Protein AF-A0A7S2IW77-F1 (afdb_monomer_lite)

Secondary structure (DSSP, 8-state):
-TTTTTTS------BTT-SSHHHHHHHSPSS--S-EEEEEE-TTS-EEEEEE--HHHHHHHHHHS-TTT--PPPGGGSPPTTS--PPPHHHHHHTSTTS--TTPPEEEEEEESHHHHHTHHHHHHHHHHHTT--EEEEE---TT-BSSSSSSSBGGG-HHHHHHHHT--SEEEEE--TTTTBTTT---HHHHHHHHHHHHHHHHHT-SSPPEEEE-PPPPP-STTGGGB-HHHIIIIIHHHHHHHHHHH-

Organism: NCBI:txid1333877

Radius of gyration: 23.28 Å; chains: 1; bounding box: 57×43×63 Å

Foldseek 3Di:
DLVVCLLPLDPDFDFDPDLFSVSSVVQVDPPNPDKTWGWDQDPVRDIDIDIDHDPVVVVVVVVVDDVVRDPDDDPVVDDDPPDDDDDDVVVVVVSPPPPPCPPDQAEEEEEEAPVQVPDDQVVVVVVCVVVVHRYDYDGLYYHLEALAPPAPHHSVPPVSLVVSLRVQGQEYEYEHDQNCQAPRNPDDLVRSLVSNLVSQLVSQVSDPPGHHYHYDQDDADPDDCVVNGHRCCSPPRRVVSSVSSVVSND

Sequence (250 aa):
WGRALADLDFVETYAIGMRSVDERAADMAFPLDTAYVQVFPLPSGAHRVMLTMPITDITALLRDLPPDHFELPHVSEMRTHAFRVPMPPAVVDRLSPAVETHHLVVRVACIGDSLTACGYPKQLQALFDRAELRVVVRNFGVGGCTAQKFSDQPYWDEPKLEEARNWRPHFVVSTLGSNDAKQQNWDKAEAFVEDYAALCVEFLERMAPRPVIFLVAPPPVYVDGAFDIQQGVVRDEVQGAVARTAERAA

pLDDT: mean 75.72, std 21.17, range [30.88, 98.0]

InterPro domains:
  IPR013830 SGNH hydrolase-type esterase domain [PF13472] (110-248)
  IPR036514 SGNH hydrolase superfamily [G3DSA:3.40.50.1110] (106-250)

Structure (mmCIF, N/CA/C/O backbone):
data_AF-A0A7S2IW77-F1
#
_entry.id   AF-A0A7S2IW77-F1
#
loop_
_atom_site.group_PDB
_atom_site.id
_atom_site.type_symbol
_atom_site.label_atom_id
_atom_site.label_alt_id
_atom_site.label_comp_id
_atom_site.label_asym_id
_atom_site.label_entity_id
_atom_site.label_seq_id
_atom_site.pdbx_PDB_ins_code
_atom_site.Cartn_x
_atom_site.Cartn_y
_atom_site.Cartn_z
_atom_site.occupancy
_atom_site.B_iso_or_equiv
_atom_site.auth_seq_id
_atom_site.auth_comp_id
_atom_site.auth_asym_id
_atom_site.auth_atom_id
_atom_site.pdbx_PDB_model_num
ATOM 1 N N . TRP A 1 1 ? 14.421 16.299 -17.375 1.00 41.03 1 TRP A N 1
ATOM 2 C CA . TRP A 1 1 ? 14.032 15.172 -18.250 1.00 41.03 1 TRP A CA 1
ATOM 3 C C . TRP A 1 1 ? 13.546 13.982 -17.437 1.00 41.03 1 TRP A C 1
ATOM 5 O O . TRP A 1 1 ? 12.531 13.413 -17.805 1.00 41.03 1 TRP A O 1
ATOM 15 N N . GLY A 1 2 ? 14.170 13.641 -16.302 1.00 41.28 2 GLY A N 1
ATOM 16 C CA . GLY A 1 2 ? 13.744 12.459 -15.557 1.00 41.28 2 GLY A CA 1
ATOM 17 C C . GLY A 1 2 ? 12.312 12.506 -14.977 1.00 41.28 2 GLY A C 1
ATOM 18 O O . GLY A 1 2 ? 11.700 11.452 -14.939 1.00 41.28 2 GLY A O 1
ATOM 19 N N . ARG A 1 3 ? 11.704 13.684 -14.711 1.00 39.84 3 ARG A N 1
ATOM 20 C CA . ARG A 1 3 ? 10.232 13.797 -14.508 1.00 39.84 3 ARG A CA 1
ATOM 21 C C . ARG A 1 3 ? 9.422 13.481 -15.776 1.00 39.84 3 ARG A C 1
ATOM 23 O O . ARG A 1 3 ? 8.489 12.706 -15.728 1.00 39.84 3 ARG A O 1
ATOM 30 N N . ALA A 1 4 ? 9.819 14.010 -16.935 1.00 41.22 4 ALA A N 1
ATOM 31 C CA . ALA A 1 4 ? 9.142 13.72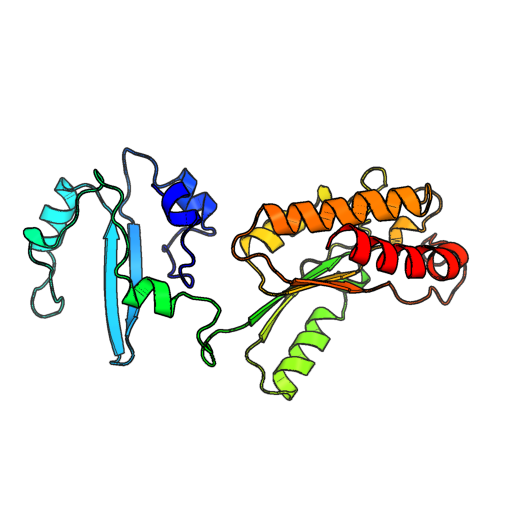8 -18.211 1.00 41.22 4 ALA A CA 1
ATOM 32 C C . ALA A 1 4 ? 9.314 12.270 -18.686 1.00 41.22 4 ALA A C 1
ATOM 34 O O . ALA A 1 4 ? 8.528 11.794 -19.497 1.00 41.22 4 ALA A O 1
ATOM 35 N N . LEU A 1 5 ? 10.353 11.579 -18.206 1.00 44.09 5 LEU A N 1
ATOM 36 C CA . LEU A 1 5 ? 10.533 10.139 -18.368 1.00 44.09 5 LEU A CA 1
ATOM 37 C C . LEU A 1 5 ? 9.886 9.316 -17.247 1.00 44.09 5 LEU A C 1
ATOM 39 O O . LEU A 1 5 ? 9.840 8.093 -17.377 1.00 44.09 5 LEU A O 1
ATOM 43 N N . ALA A 1 6 ? 9.507 9.936 -16.126 1.00 43.44 6 ALA A N 1
ATOM 44 C CA . ALA A 1 6 ? 8.840 9.259 -15.016 1.00 43.44 6 ALA A CA 1
ATOM 45 C C . ALA A 1 6 ? 7.409 8.875 -15.389 1.00 43.44 6 ALA A C 1
ATOM 47 O O . ALA A 1 6 ? 6.955 7.796 -15.030 1.00 43.44 6 ALA A O 1
ATOM 48 N N . ASP A 1 7 ? 6.779 9.712 -16.212 1.00 41.16 7 ASP A N 1
ATOM 49 C CA . ASP A 1 7 ? 5.442 9.504 -16.770 1.00 41.16 7 ASP A CA 1
ATOM 50 C C . ASP A 1 7 ? 5.407 8.472 -17.917 1.00 41.16 7 ASP A C 1
ATOM 52 O O . ASP A 1 7 ? 4.362 8.255 -18.526 1.00 41.16 7 ASP A O 1
ATOM 56 N N . LEU A 1 8 ? 6.549 7.873 -18.276 1.00 41.09 8 LEU A N 1
ATOM 57 C CA . LEU A 1 8 ? 6.626 6.836 -19.303 1.00 41.09 8 LEU A CA 1
ATOM 58 C C . LEU A 1 8 ? 6.617 5.456 -18.633 1.00 41.09 8 LEU A C 1
ATOM 60 O O . LEU A 1 8 ? 7.493 5.158 -17.818 1.00 41.09 8 LEU A O 1
ATOM 64 N N . ASP A 1 9 ? 5.663 4.606 -19.026 1.00 40.56 9 ASP A N 1
ATOM 65 C CA . ASP A 1 9 ? 5.470 3.222 -18.558 1.00 40.56 9 ASP A CA 1
ATOM 66 C C . ASP A 1 9 ? 6.573 2.271 -19.059 1.00 40.56 9 ASP A C 1
ATOM 68 O O . ASP A 1 9 ? 6.326 1.242 -19.687 1.00 40.56 9 ASP A O 1
ATOM 72 N N . PHE A 1 10 ? 7.838 2.608 -18.817 1.00 41.12 10 PHE A N 1
ATOM 73 C CA . PHE A 1 10 ? 8.926 1.672 -19.049 1.00 41.12 10 PHE A CA 1
ATOM 74 C C . PHE A 1 10 ? 8.827 0.530 -18.035 1.00 41.12 10 PHE A C 1
ATOM 76 O O . PHE A 1 10 ? 8.882 0.745 -16.822 1.00 41.12 10 PHE A O 1
ATOM 83 N N . VAL A 1 11 ? 8.749 -0.698 -18.551 1.00 39.00 11 VAL A N 1
ATOM 84 C CA . VAL A 1 11 ? 9.174 -1.902 -17.831 1.00 39.00 11 VAL A CA 1
ATOM 85 C C . VAL A 1 11 ? 10.599 -1.633 -17.344 1.00 39.00 11 VAL A C 1
ATOM 87 O O . VAL A 1 11 ? 11.478 -1.382 -18.165 1.00 39.00 11 VAL A O 1
ATOM 90 N N . GLU A 1 12 ? 10.785 -1.590 -16.022 1.00 39.84 12 GLU A N 1
ATOM 91 C CA . GLU A 1 12 ? 12.030 -1.237 -15.328 1.00 39.84 12 GLU A CA 1
ATOM 92 C C . GLU A 1 12 ? 13.273 -1.797 -16.027 1.00 39.84 12 GLU A C 1
ATOM 94 O O . GLU A 1 12 ? 13.638 -2.961 -15.871 1.00 39.84 12 GLU A O 1
ATOM 99 N N . THR A 1 13 ? 13.972 -0.945 -16.767 1.00 37.00 13 THR A N 1
ATOM 100 C CA . THR A 1 13 ? 15.354 -1.207 -17.148 1.00 37.00 13 THR A CA 1
ATOM 101 C C . THR A 1 13 ? 16.249 -0.431 -16.214 1.00 37.00 13 THR A C 1
ATOM 103 O O . THR A 1 13 ? 16.380 0.791 -16.327 1.00 37.00 13 THR A O 1
ATOM 106 N N . TYR A 1 14 ? 16.796 -1.191 -15.264 1.00 37.72 14 TYR A N 1
ATOM 107 C CA . TYR A 1 14 ? 17.823 -0.839 -14.295 1.00 37.72 14 TYR A CA 1
ATOM 108 C C . TYR A 1 14 ? 18.711 0.304 -14.800 1.00 37.72 14 TYR A C 1
ATOM 110 O O . TYR A 1 14 ? 19.587 0.102 -15.640 1.00 37.72 14 TYR A O 1
ATOM 118 N N . ALA A 1 15 ? 18.482 1.508 -14.278 1.00 41.12 15 ALA A N 1
ATOM 119 C CA . ALA A 1 15 ? 19.558 2.478 -14.178 1.00 41.12 15 ALA A CA 1
ATOM 120 C C . ALA A 1 15 ? 20.448 1.964 -13.043 1.00 41.12 15 ALA A C 1
ATOM 122 O O . ALA A 1 15 ? 20.031 1.932 -11.884 1.00 41.12 15 ALA A O 1
ATOM 123 N N . ILE A 1 16 ? 21.627 1.448 -13.384 1.00 39.47 16 ILE A N 1
ATOM 124 C CA . ILE A 1 16 ? 22.568 0.933 -12.387 1.00 39.47 16 ILE A CA 1
ATOM 125 C C . ILE A 1 16 ? 22.912 2.089 -11.437 1.00 39.47 16 ILE A C 1
ATOM 127 O O . ILE A 1 16 ? 23.417 3.115 -11.881 1.00 39.47 16 ILE A O 1
ATOM 131 N N . GLY A 1 17 ? 22.601 1.927 -10.146 1.00 41.09 17 GLY A N 1
ATOM 132 C CA . GLY A 1 17 ? 22.828 2.943 -9.112 1.00 41.09 17 GLY A CA 1
ATOM 133 C C . GLY A 1 17 ? 21.595 3.742 -8.676 1.00 41.09 17 GLY A C 1
ATOM 134 O O . GLY A 1 17 ? 21.723 4.540 -7.756 1.00 41.09 17 GLY A O 1
ATOM 135 N N . MET A 1 18 ? 20.413 3.517 -9.265 1.00 48.97 18 MET A N 1
ATOM 136 C CA . MET A 1 18 ? 19.177 4.214 -8.878 1.00 48.97 18 MET A CA 1
ATOM 137 C C . MET A 1 18 ? 18.096 3.245 -8.415 1.00 48.97 18 MET A C 1
ATOM 139 O O . MET A 1 18 ? 17.866 2.198 -9.021 1.00 48.97 18 MET A O 1
ATOM 143 N N . ARG A 1 19 ? 17.438 3.604 -7.316 1.00 47.19 19 ARG A N 1
ATOM 144 C CA . ARG A 1 19 ? 16.450 2.804 -6.586 1.00 47.19 19 ARG A CA 1
ATOM 145 C C . AR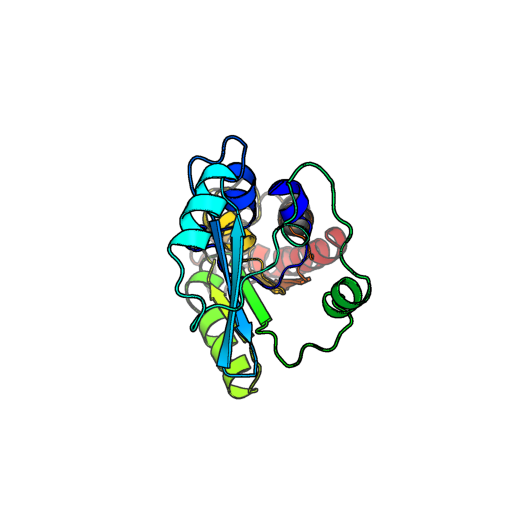G A 1 19 ? 15.021 3.117 -7.010 1.00 47.19 19 ARG A C 1
ATOM 147 O O . ARG A 1 19 ? 14.146 2.293 -6.764 1.00 47.19 19 ARG A O 1
ATOM 154 N N . SER A 1 20 ? 14.771 4.274 -7.631 1.00 49.06 20 SER A N 1
ATOM 155 C CA . SER A 1 20 ? 13.439 4.642 -8.116 1.00 49.06 20 SER A CA 1
ATOM 156 C C . SER A 1 20 ? 13.456 5.551 -9.348 1.00 49.06 20 SER A C 1
ATOM 158 O O . SER A 1 20 ? 14.467 6.141 -9.741 1.00 49.06 20 SER A O 1
ATOM 160 N N . VAL A 1 21 ? 12.281 5.662 -9.968 1.00 49.00 21 VAL A N 1
ATOM 161 C CA . VAL A 1 21 ? 12.014 6.571 -11.086 1.00 49.00 21 VAL A CA 1
ATOM 162 C C . VAL A 1 21 ? 12.147 8.040 -10.662 1.00 49.00 21 VAL A C 1
ATOM 164 O O . VAL A 1 21 ? 12.616 8.848 -11.466 1.00 49.00 21 VAL A O 1
ATOM 167 N N . ASP A 1 22 ? 11.795 8.364 -9.416 1.00 50.47 22 ASP A N 1
ATOM 168 C CA . ASP A 1 22 ? 11.893 9.711 -8.846 1.00 50.47 22 ASP A CA 1
ATOM 169 C C . ASP A 1 22 ? 13.328 10.094 -8.475 1.00 50.47 22 ASP A C 1
ATOM 171 O O . ASP A 1 22 ? 13.733 11.228 -8.722 1.00 50.47 22 ASP A O 1
ATOM 175 N N . GLU A 1 23 ? 14.132 9.147 -7.978 1.00 53.66 23 GLU A N 1
ATOM 176 C CA . GLU A 1 23 ? 15.576 9.342 -7.769 1.00 53.66 23 GLU A CA 1
ATOM 177 C C . GLU A 1 23 ? 16.253 9.649 -9.112 1.00 53.66 23 GLU A C 1
ATOM 179 O O . GLU A 1 23 ? 16.917 10.669 -9.275 1.00 53.66 23 GLU A O 1
ATOM 184 N N . ARG A 1 24 ? 15.918 8.879 -10.155 1.00 56.59 24 ARG A N 1
ATOM 185 C CA . ARG A 1 24 ? 16.316 9.189 -11.535 1.00 56.59 24 ARG A CA 1
ATOM 186 C C . ARG A 1 24 ? 15.810 10.556 -12.009 1.00 56.59 24 ARG A C 1
ATOM 188 O O . ARG A 1 24 ? 16.481 11.226 -12.795 1.00 56.59 24 ARG A O 1
ATOM 195 N N . ALA A 1 25 ? 14.621 10.976 -11.582 1.00 53.09 25 ALA A N 1
ATOM 196 C CA . ALA A 1 25 ? 14.048 12.266 -11.945 1.00 53.09 25 ALA A CA 1
ATOM 197 C C . ALA A 1 25 ? 14.777 13.460 -11.333 1.00 53.09 25 ALA A C 1
ATOM 199 O O . ALA A 1 25 ? 14.928 14.477 -12.020 1.00 53.09 25 ALA A O 1
ATOM 200 N N . ALA A 1 26 ? 15.197 13.321 -10.080 1.00 56.00 26 ALA A N 1
ATOM 201 C CA . ALA A 1 26 ? 15.928 14.322 -9.322 1.00 56.00 26 ALA A CA 1
ATOM 202 C C . ALA A 1 26 ? 17.398 14.411 -9.754 1.00 56.00 26 ALA A C 1
ATOM 204 O O . ALA A 1 26 ? 17.902 15.515 -9.952 1.00 56.00 26 ALA A O 1
ATOM 205 N N . ASP A 1 27 ? 18.038 13.266 -9.981 1.00 53.66 27 ASP A N 1
ATOM 206 C CA . ASP A 1 27 ? 19.484 13.193 -10.185 1.00 53.66 27 ASP A CA 1
ATOM 207 C C . ASP A 1 27 ? 19.896 13.334 -11.657 1.00 53.66 27 ASP A C 1
ATOM 209 O O . ASP A 1 27 ? 20.979 13.830 -11.940 1.00 53.66 27 ASP A O 1
ATOM 213 N N . MET A 1 28 ? 19.029 13.010 -12.632 1.00 55.91 28 MET A N 1
ATOM 214 C CA . MET A 1 28 ? 19.280 13.338 -14.052 1.00 55.91 28 MET A CA 1
ATOM 215 C C . MET A 1 28 ? 18.991 14.819 -14.381 1.00 55.91 28 MET A C 1
ATOM 217 O O . MET A 1 28 ? 18.454 15.148 -15.453 1.00 55.91 28 MET A O 1
ATOM 221 N N . ALA A 1 29 ? 19.284 15.725 -13.448 1.00 48.78 29 ALA A N 1
ATOM 222 C CA . ALA A 1 29 ? 19.203 17.167 -13.635 1.00 48.78 29 ALA A CA 1
ATOM 223 C C . ALA A 1 29 ? 20.535 17.707 -14.180 1.00 48.78 29 ALA A C 1
ATOM 225 O O . ALA A 1 29 ? 21.612 17.234 -13.847 1.00 48.78 29 ALA A O 1
ATOM 226 N N . PHE A 1 30 ? 20.458 18.687 -15.078 1.00 44.94 30 PHE A N 1
ATOM 227 C CA . PHE A 1 30 ? 21.636 19.291 -15.698 1.00 44.94 30 PHE A CA 1
ATOM 228 C C . PHE A 1 30 ? 22.415 20.155 -14.684 1.00 44.94 30 PHE A C 1
ATOM 230 O O . PHE A 1 30 ? 21.767 20.885 -13.928 1.00 44.94 30 PHE A O 1
ATOM 237 N N . PRO A 1 31 ? 23.763 20.192 -14.733 1.00 49.88 31 PRO A N 1
ATOM 238 C CA . PRO A 1 31 ? 24.647 19.430 -15.621 1.00 49.88 31 PRO A CA 1
ATOM 239 C C . PRO A 1 31 ? 24.815 17.974 -15.165 1.00 49.88 31 PRO A C 1
ATOM 241 O O . PRO A 1 31 ? 24.977 17.714 -13.981 1.00 49.88 31 PRO A O 1
ATOM 244 N N . LEU A 1 32 ? 24.805 17.038 -16.124 1.00 52.34 32 LEU A N 1
ATOM 245 C CA . LEU A 1 32 ? 25.133 15.635 -15.854 1.00 52.34 32 LEU A CA 1
ATOM 246 C C . LEU A 1 32 ? 26.638 15.564 -15.571 1.00 52.34 32 LEU A C 1
ATOM 248 O O . LEU A 1 32 ? 27.442 15.709 -16.490 1.00 52.34 32 LEU A O 1
ATOM 252 N N . ASP A 1 33 ? 27.012 15.391 -14.311 1.00 49.53 33 ASP A N 1
ATOM 253 C CA . ASP A 1 33 ? 28.389 15.116 -13.887 1.00 49.53 33 ASP A CA 1
ATOM 254 C C . ASP A 1 33 ? 28.755 13.625 -14.022 1.00 49.53 33 ASP A C 1
ATOM 256 O O . ASP A 1 33 ? 29.923 13.252 -13.927 1.00 49.53 33 ASP A O 1
ATOM 260 N N . THR A 1 34 ? 27.752 12.784 -14.286 1.00 50.94 34 THR A N 1
ATOM 261 C CA . THR A 1 34 ? 27.848 11.326 -14.326 1.00 50.94 34 THR A CA 1
ATOM 262 C C . THR A 1 34 ? 27.138 10.768 -15.564 1.00 50.94 34 THR A C 1
ATOM 264 O O . THR A 1 34 ? 26.127 11.300 -16.028 1.00 50.94 34 THR A O 1
ATOM 267 N N . ALA A 1 35 ? 27.673 9.678 -16.119 1.00 52.91 35 ALA A N 1
ATOM 268 C CA . ALA A 1 35 ? 27.067 8.943 -17.224 1.00 52.91 35 ALA A CA 1
ATOM 269 C C . ALA A 1 35 ? 26.055 7.903 -16.725 1.00 52.91 35 ALA A C 1
ATOM 271 O O . ALA A 1 35 ? 26.347 7.125 -15.818 1.00 52.91 35 ALA A O 1
ATOM 272 N N . TYR A 1 36 ? 24.897 7.832 -17.374 1.00 57.69 36 TYR A N 1
ATOM 273 C CA . TYR A 1 36 ? 23.839 6.873 -17.068 1.00 57.69 36 TYR A CA 1
ATOM 274 C C . TYR A 1 36 ? 23.778 5.780 -18.127 1.00 57.69 36 TYR A C 1
ATOM 276 O O . TYR A 1 36 ? 23.825 6.058 -19.328 1.00 57.69 36 TYR A O 1
ATOM 284 N N . VAL A 1 37 ? 23.638 4.534 -17.675 1.00 55.69 37 VAL A N 1
ATOM 285 C CA . VAL A 1 37 ? 23.634 3.339 -18.523 1.00 55.69 37 VAL A CA 1
ATOM 286 C C . VAL A 1 37 ? 22.374 2.527 -18.258 1.00 55.69 37 VAL A C 1
ATOM 288 O O . VAL A 1 37 ? 22.063 2.214 -17.109 1.00 55.69 37 VAL A O 1
ATOM 291 N N . GLN A 1 38 ? 21.674 2.149 -19.323 1.00 58.75 38 GLN A N 1
ATOM 292 C CA . GLN A 1 38 ? 20.591 1.171 -19.284 1.00 58.75 38 GLN A CA 1
ATOM 293 C C . GLN A 1 38 ? 20.922 0.007 -20.210 1.00 58.75 38 GLN A C 1
ATOM 295 O O . GLN A 1 38 ? 21.285 0.213 -21.367 1.00 58.75 38 GLN A O 1
ATOM 300 N N . VAL A 1 39 ? 20.784 -1.218 -19.706 1.00 51.72 39 VAL A N 1
ATOM 301 C CA . VAL A 1 39 ? 21.072 -2.446 -20.454 1.00 51.72 39 VAL A CA 1
ATOM 302 C C . VAL A 1 39 ? 19.778 -3.227 -20.649 1.00 51.72 39 VAL A C 1
ATOM 304 O O . VAL A 1 39 ? 19.072 -3.535 -19.692 1.00 51.72 39 VAL A O 1
ATOM 307 N N . PHE A 1 40 ? 19.473 -3.551 -21.899 1.00 55.28 40 PHE A N 1
ATOM 308 C CA . PHE A 1 40 ? 18.266 -4.249 -22.320 1.00 55.28 40 PHE A CA 1
ATOM 309 C C . PHE A 1 40 ? 18.660 -5.622 -22.882 1.00 55.28 40 PHE A C 1
ATOM 311 O O . PHE A 1 40 ? 19.286 -5.675 -23.946 1.00 55.28 40 PHE A O 1
ATOM 318 N N . PRO A 1 41 ? 18.328 -6.735 -22.207 1.00 51.34 41 PRO A N 1
ATOM 319 C CA . PRO A 1 41 ? 18.574 -8.064 -22.753 1.00 51.34 41 PRO A CA 1
ATOM 320 C C . PRO A 1 41 ? 17.664 -8.317 -23.962 1.00 51.34 41 PRO A C 1
ATOM 322 O O . PRO A 1 41 ? 16.478 -7.980 -23.944 1.00 51.34 41 PRO A O 1
ATOM 325 N N . LEU A 1 42 ? 18.211 -8.912 -25.021 1.00 55.75 42 LEU A N 1
ATOM 326 C CA . LEU A 1 42 ? 17.474 -9.286 -26.228 1.00 55.75 42 LEU A CA 1
ATOM 327 C C . LEU A 1 42 ? 17.261 -10.809 -26.280 1.00 55.75 42 LEU A C 1
ATOM 329 O O . LEU A 1 42 ? 18.119 -11.559 -25.815 1.00 55.75 42 LEU A O 1
ATOM 333 N N . PRO A 1 43 ? 16.172 -11.300 -26.910 1.00 46.78 43 PRO A N 1
ATOM 334 C CA . PRO A 1 43 ? 15.916 -12.739 -27.063 1.00 46.78 43 PRO A CA 1
ATOM 335 C C . PRO A 1 43 ? 17.030 -13.514 -27.782 1.00 46.78 43 PRO A C 1
ATOM 337 O O . PRO A 1 43 ? 17.136 -14.725 -27.630 1.00 46.78 43 PRO A O 1
ATOM 340 N N . SER A 1 44 ? 17.868 -12.822 -28.557 1.00 68.88 44 SER A N 1
ATOM 341 C CA . SER A 1 44 ? 19.041 -13.388 -29.228 1.00 68.88 44 SER A CA 1
ATOM 342 C C . SER A 1 44 ? 20.221 -13.681 -28.290 1.00 68.88 44 SER A C 1
ATOM 344 O O . SER A 1 44 ? 21.226 -14.215 -28.747 1.00 68.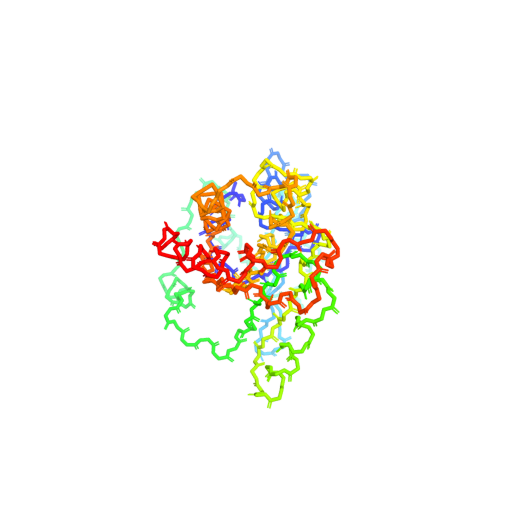88 44 SER A O 1
ATOM 346 N N . GLY A 1 45 ? 20.145 -13.297 -27.010 1.00 64.38 45 GLY A N 1
ATOM 347 C CA . GLY A 1 45 ? 21.264 -13.340 -26.060 1.00 64.38 45 GLY A CA 1
ATOM 348 C C . GLY A 1 45 ? 22.194 -12.121 -26.134 1.00 64.38 45 GLY A C 1
ATOM 349 O O . GLY A 1 45 ? 23.076 -11.967 -25.291 1.00 64.38 45 GLY A O 1
ATOM 350 N N . ALA A 1 46 ? 21.986 -11.229 -27.107 1.00 72.94 46 ALA A N 1
ATOM 351 C CA . ALA A 1 46 ? 22.664 -9.938 -27.173 1.00 72.94 46 ALA A CA 1
ATOM 352 C C . ALA A 1 46 ? 22.070 -8.940 -26.163 1.00 72.94 46 ALA A C 1
ATOM 354 O O . ALA A 1 46 ? 20.963 -9.123 -25.656 1.00 72.94 46 ALA A O 1
ATOM 355 N N . HIS A 1 47 ? 22.788 -7.849 -25.908 1.00 67.69 47 HIS A N 1
ATOM 356 C CA . HIS A 1 47 ? 22.320 -6.761 -25.053 1.00 67.69 47 HIS A CA 1
ATOM 357 C C . HIS A 1 47 ? 22.318 -5.457 -25.845 1.00 67.69 47 HIS A C 1
ATOM 359 O O . HIS A 1 47 ? 23.275 -5.155 -26.554 1.00 67.69 47 HIS A O 1
ATOM 365 N N . ARG A 1 48 ? 21.254 -4.665 -25.712 1.00 74.12 48 ARG A N 1
ATOM 366 C CA . ARG A 1 48 ? 21.223 -3.281 -26.187 1.00 74.12 48 ARG A CA 1
ATOM 367 C C . ARG A 1 48 ? 21.569 -2.363 -25.026 1.00 74.12 48 ARG A C 1
ATOM 369 O O . ARG A 1 48 ? 21.004 -2.511 -23.949 1.00 74.12 48 ARG A O 1
ATOM 376 N N . VAL A 1 49 ? 22.474 -1.418 -25.243 1.00 60.78 49 VAL A N 1
ATOM 377 C CA . VAL A 1 49 ? 22.903 -0.466 -24.213 1.00 60.78 49 VAL A CA 1
ATOM 378 C C . VAL A 1 49 ? 22.463 0.933 -24.624 1.00 60.78 49 VAL A C 1
ATOM 380 O O . VAL A 1 49 ? 22.756 1.372 -25.732 1.00 60.78 49 VAL A O 1
ATOM 383 N N . MET A 1 50 ? 21.747 1.628 -23.744 1.00 69.25 50 MET A N 1
ATOM 384 C CA . MET A 1 50 ? 21.433 3.045 -23.897 1.00 69.25 50 MET A CA 1
ATOM 385 C C . MET A 1 50 ? 22.278 3.848 -22.914 1.00 69.25 50 MET A C 1
ATOM 387 O O . MET A 1 50 ? 22.279 3.566 -21.717 1.00 69.25 50 MET A O 1
ATOM 391 N N . LEU A 1 51 ? 22.995 4.839 -23.436 1.00 62.34 51 LEU A N 1
ATOM 392 C CA . LEU A 1 51 ? 23.908 5.690 -22.683 1.00 62.34 51 LEU A CA 1
ATOM 393 C C . LEU A 1 51 ? 23.416 7.132 -22.716 1.00 62.34 51 LEU A C 1
ATOM 395 O O . LEU A 1 51 ? 23.016 7.636 -23.763 1.00 62.34 51 LEU A O 1
ATOM 399 N N . THR A 1 52 ? 23.447 7.798 -21.569 1.00 67.00 52 THR A N 1
ATOM 400 C CA . THR A 1 52 ? 23.132 9.222 -21.436 1.00 67.00 52 THR A CA 1
ATOM 401 C C . THR A 1 52 ? 24.253 9.900 -20.666 1.00 67.00 52 THR A C 1
ATOM 403 O O . THR A 1 52 ? 24.439 9.634 -19.485 1.00 67.00 52 THR A O 1
ATOM 406 N N . MET A 1 53 ? 25.029 10.748 -21.335 1.00 60.06 53 MET A N 1
ATOM 407 C CA . MET A 1 53 ? 26.199 11.419 -20.757 1.00 60.06 53 MET A CA 1
ATOM 408 C C . MET A 1 53 ? 26.529 12.698 -21.553 1.00 60.06 53 MET A C 1
ATOM 410 O O . MET A 1 53 ? 25.934 12.913 -22.620 1.00 60.06 53 MET A O 1
ATOM 414 N N . PRO A 1 54 ? 27.443 13.562 -21.075 1.00 65.38 54 PRO A N 1
ATOM 415 C CA . PRO A 1 54 ? 27.898 14.727 -21.829 1.00 65.38 54 PRO A CA 1
ATOM 416 C C . PRO A 1 54 ? 28.435 14.350 -23.218 1.00 65.38 54 PRO A C 1
ATOM 418 O O . PRO A 1 54 ? 29.120 13.346 -23.390 1.00 65.38 54 PRO A O 1
ATOM 421 N N . ILE A 1 55 ? 28.149 15.174 -24.232 1.00 67.25 55 ILE A N 1
ATOM 422 C CA . ILE A 1 55 ? 28.527 14.890 -25.632 1.00 67.25 55 ILE A CA 1
ATOM 423 C C . ILE A 1 55 ? 30.048 14.764 -25.831 1.00 67.25 55 ILE A C 1
ATOM 425 O O . ILE A 1 55 ? 30.512 14.008 -26.689 1.00 67.25 55 ILE A O 1
ATOM 429 N N . THR A 1 56 ? 30.823 15.481 -25.014 1.00 65.75 56 THR A N 1
ATOM 430 C CA . THR A 1 56 ? 32.286 15.392 -24.958 1.00 65.75 56 THR A CA 1
ATOM 431 C C . THR A 1 56 ? 32.744 13.991 -24.564 1.00 65.75 56 THR A C 1
ATOM 433 O O . THR A 1 56 ? 33.668 13.458 -25.175 1.00 65.75 56 THR A O 1
ATOM 436 N N . ASP A 1 57 ? 32.034 13.364 -23.630 1.00 66.56 57 ASP A N 1
ATOM 437 C CA . ASP A 1 57 ? 32.383 12.062 -23.067 1.00 66.56 57 ASP A CA 1
ATOM 438 C C . ASP A 1 57 ? 31.870 10.923 -23.953 1.00 66.56 57 ASP A C 1
ATOM 440 O O . ASP A 1 57 ? 32.569 9.928 -24.124 1.00 66.56 57 ASP A O 1
ATOM 444 N N . ILE A 1 58 ? 30.714 11.097 -24.617 1.00 69.81 58 ILE A N 1
ATOM 445 C CA . ILE A 1 58 ? 30.226 10.168 -25.660 1.00 69.81 58 ILE A CA 1
ATOM 446 C C . ILE A 1 58 ? 31.277 10.018 -26.760 1.00 69.81 58 ILE A C 1
ATOM 448 O O . ILE A 1 58 ? 31.592 8.910 -27.185 1.00 69.81 58 ILE A O 1
ATOM 452 N N . THR A 1 59 ? 31.833 11.137 -27.223 1.00 68.25 59 THR A N 1
ATOM 453 C CA . THR A 1 59 ? 32.795 11.134 -28.332 1.00 68.25 59 THR A CA 1
ATOM 454 C C . THR A 1 59 ? 34.102 10.434 -27.948 1.00 68.25 59 THR A C 1
ATOM 456 O O . THR A 1 59 ? 34.705 9.763 -28.787 1.00 68.25 59 THR A O 1
ATOM 459 N N . ALA A 1 60 ? 34.539 10.577 -26.693 1.00 73.12 60 ALA A N 1
ATOM 460 C CA . ALA A 1 60 ? 35.689 9.853 -26.157 1.00 73.12 60 ALA A CA 1
ATOM 461 C C . ALA A 1 60 ? 35.388 8.351 -26.031 1.00 73.12 60 ALA A C 1
ATOM 463 O O . ALA A 1 60 ? 36.125 7.532 -26.571 1.00 73.12 60 ALA A O 1
ATOM 464 N N . LEU A 1 61 ? 34.248 7.994 -25.434 1.00 71.00 61 LEU A N 1
ATOM 465 C CA . LEU A 1 61 ? 33.830 6.605 -25.247 1.00 71.00 61 LEU A CA 1
ATOM 466 C C . LEU A 1 61 ? 33.720 5.840 -26.573 1.00 71.00 61 LEU A C 1
ATOM 468 O O . LEU A 1 61 ? 34.218 4.725 -26.685 1.00 71.00 61 LEU A O 1
ATOM 472 N N . LEU A 1 62 ? 33.108 6.435 -27.599 1.00 70.69 62 LEU A N 1
ATOM 473 C CA . LEU A 1 62 ? 32.964 5.798 -28.914 1.00 70.69 62 LEU A CA 1
ATOM 474 C C . LEU A 1 62 ? 34.303 5.516 -29.604 1.00 70.69 62 LEU A C 1
ATOM 476 O O . LEU A 1 62 ? 34.366 4.638 -30.458 1.00 70.69 62 LEU A O 1
ATOM 480 N N . ARG A 1 63 ? 35.361 6.257 -29.257 1.00 76.25 63 ARG A N 1
ATOM 481 C CA . ARG A 1 63 ? 36.714 6.019 -29.773 1.00 76.25 63 ARG A CA 1
ATOM 482 C C . ARG A 1 63 ? 37.379 4.818 -29.104 1.00 76.25 63 ARG A C 1
ATOM 484 O O . ARG A 1 63 ? 38.157 4.128 -29.755 1.00 76.25 63 ARG A O 1
ATOM 491 N N . ASP A 1 64 ? 37.068 4.597 -27.832 1.00 76.00 64 ASP A N 1
ATOM 492 C CA . ASP A 1 64 ? 37.693 3.567 -27.002 1.00 76.00 64 ASP A CA 1
ATOM 493 C C . ASP A 1 64 ? 36.955 2.219 -27.077 1.00 76.00 64 ASP A C 1
ATOM 495 O O . ASP A 1 64 ? 37.521 1.179 -26.732 1.00 76.00 64 ASP A O 1
ATOM 499 N N . LEU A 1 65 ? 35.697 2.207 -27.538 1.00 73.50 65 LEU A N 1
ATOM 500 C CA . LEU A 1 65 ? 34.918 0.979 -27.689 1.00 73.50 65 LEU A CA 1
ATOM 501 C C . LEU A 1 65 ? 35.403 0.146 -28.892 1.00 73.50 65 LEU A C 1
ATOM 503 O O . LEU A 1 65 ? 35.447 0.654 -30.014 1.00 73.50 65 LEU A O 1
ATOM 507 N N . PRO A 1 66 ? 35.713 -1.152 -28.700 1.00 75.75 66 PRO A N 1
ATOM 508 C CA . PRO A 1 66 ? 36.126 -2.023 -29.792 1.00 75.75 66 PRO A CA 1
ATOM 509 C C . PRO A 1 66 ? 34.940 -2.276 -30.743 1.00 75.75 66 PRO A C 1
ATOM 511 O O . PRO A 1 66 ? 33.945 -2.874 -30.321 1.00 75.75 66 PRO A O 1
ATOM 514 N N . PRO A 1 67 ? 35.027 -1.881 -32.026 1.00 68.62 67 PRO A N 1
ATOM 515 C CA . PRO A 1 67 ? 33.897 -1.951 -32.959 1.00 68.62 67 PRO A CA 1
ATOM 516 C C . PRO A 1 67 ? 33.438 -3.390 -33.233 1.00 68.62 67 PRO A C 1
ATOM 518 O O . PRO A 1 67 ? 32.279 -3.620 -33.554 1.00 68.62 67 PRO A O 1
ATOM 521 N N . ASP A 1 68 ? 34.317 -4.373 -33.030 1.00 77.06 68 ASP A N 1
ATOM 522 C CA . ASP A 1 68 ? 34.015 -5.790 -33.259 1.00 77.06 68 ASP A CA 1
ATOM 523 C C . ASP A 1 68 ? 33.041 -6.381 -32.222 1.00 77.06 68 ASP A C 1
ATOM 525 O O . ASP A 1 68 ? 32.492 -7.461 -32.430 1.00 77.06 68 ASP A O 1
ATOM 529 N N . HIS A 1 69 ? 32.835 -5.691 -31.094 1.00 71.69 69 HIS A N 1
ATOM 530 C CA . HIS A 1 69 ? 31.983 -6.151 -29.989 1.00 71.69 69 HIS A CA 1
ATOM 531 C C . HIS A 1 69 ? 30.729 -5.288 -29.800 1.00 71.69 69 HIS A C 1
ATOM 533 O O . HIS A 1 69 ? 29.826 -5.679 -29.059 1.00 71.69 69 HIS A O 1
ATOM 539 N N . PHE A 1 70 ? 30.665 -4.124 -30.454 1.00 73.25 70 PHE A N 1
ATOM 540 C CA . PHE A 1 70 ? 29.590 -3.155 -30.284 1.00 73.25 70 PHE A CA 1
ATOM 541 C C . PHE A 1 70 ? 29.067 -2.684 -31.636 1.00 73.25 70 PHE A C 1
ATOM 543 O O . PHE A 1 70 ? 29.797 -2.114 -32.442 1.00 73.25 70 PHE A O 1
ATOM 550 N N . GLU A 1 71 ? 27.765 -2.848 -31.848 1.00 75.38 71 GLU A N 1
ATOM 551 C CA . GLU A 1 71 ? 27.069 -2.174 -32.939 1.00 75.38 71 GLU A CA 1
ATOM 552 C C . GLU A 1 71 ? 26.860 -0.706 -32.539 1.00 75.38 71 GLU A C 1
ATOM 554 O O . GLU A 1 71 ? 25.956 -0.370 -31.769 1.00 75.38 71 GLU A O 1
ATOM 559 N N . LEU A 1 72 ? 27.775 0.160 -32.983 1.00 73.19 72 LEU A N 1
ATOM 560 C CA . LEU A 1 72 ? 27.776 1.576 -32.624 1.00 73.19 72 LEU A CA 1
ATOM 561 C C . LEU A 1 72 ? 26.807 2.369 -33.518 1.00 73.19 72 LEU A C 1
ATOM 563 O O . LEU A 1 72 ? 26.839 2.205 -34.739 1.00 73.19 72 LEU A O 1
ATOM 567 N N . PRO A 1 73 ? 25.981 3.265 -32.945 1.00 68.06 73 PRO A N 1
ATOM 568 C CA . PRO A 1 73 ? 25.095 4.113 -33.731 1.00 68.06 73 PRO A CA 1
ATOM 569 C C . PRO A 1 73 ? 25.895 5.151 -34.523 1.00 68.06 73 PRO A C 1
ATOM 571 O O . PRO A 1 73 ? 26.922 5.660 -34.065 1.00 68.06 73 PRO A O 1
ATOM 574 N N . HIS A 1 74 ? 25.388 5.534 -35.691 1.00 68.88 74 HIS A N 1
ATOM 575 C CA . HIS A 1 74 ? 25.929 6.673 -36.424 1.00 68.88 74 HIS A CA 1
ATOM 576 C C . HIS A 1 74 ? 25.647 7.979 -35.659 1.00 68.88 74 HIS A C 1
ATOM 578 O O . HIS A 1 74 ? 24.643 8.108 -34.961 1.00 68.88 74 HIS A O 1
ATOM 584 N N . VAL A 1 75 ? 26.497 9.001 -35.807 1.00 64.06 75 VAL A N 1
ATOM 585 C CA . VAL A 1 75 ? 26.346 10.280 -35.075 1.00 64.06 75 VAL A CA 1
ATOM 586 C C . VAL A 1 75 ? 24.995 10.955 -35.351 1.00 64.06 75 VAL A C 1
ATOM 588 O O . VAL A 1 75 ? 24.432 11.595 -34.472 1.00 64.06 75 VAL A O 1
ATOM 591 N N . SER A 1 76 ? 24.419 10.763 -36.542 1.00 61.47 76 SER A N 1
ATOM 592 C CA . SER A 1 76 ? 23.072 11.258 -36.879 1.00 61.47 76 SER A CA 1
ATOM 593 C C . SER A 1 76 ? 21.935 10.526 -36.159 1.00 61.47 76 SER A C 1
ATOM 595 O O . SER A 1 76 ? 20.809 11.017 -36.125 1.00 61.47 76 SER A O 1
ATOM 597 N N . GLU A 1 77 ? 22.202 9.332 -35.637 1.00 60.31 77 GLU A N 1
ATOM 598 C CA . GLU A 1 77 ? 21.257 8.528 -34.860 1.00 60.31 77 GLU A CA 1
ATOM 599 C C . GLU A 1 77 ? 21.330 8.878 -33.368 1.00 60.31 77 GLU A C 1
ATOM 601 O O . GLU A 1 77 ? 20.392 8.598 -32.617 1.00 60.31 77 GLU A O 1
ATOM 606 N N . MET A 1 78 ? 22.408 9.549 -32.943 1.00 62.91 78 MET A N 1
ATOM 607 C CA . MET A 1 78 ? 22.549 10.096 -31.598 1.00 62.91 78 MET A CA 1
ATOM 608 C C . MET A 1 78 ? 21.631 11.305 -31.446 1.00 62.91 78 MET A C 1
ATOM 610 O O . MET A 1 78 ? 21.696 12.277 -32.199 1.00 62.91 78 MET A O 1
ATOM 614 N N . ARG A 1 79 ? 20.745 11.253 -30.453 1.00 59.44 79 ARG A N 1
ATOM 615 C CA . ARG A 1 79 ? 19.769 12.317 -30.211 1.00 59.44 79 ARG A CA 1
ATOM 616 C C . ARG A 1 79 ? 20.274 13.252 -29.121 1.00 59.44 79 ARG A C 1
ATOM 618 O O . ARG A 1 79 ? 20.689 12.804 -28.057 1.00 59.44 79 ARG A O 1
ATOM 625 N N . THR A 1 80 ? 20.216 14.557 -29.372 1.00 52.81 80 THR A N 1
ATOM 626 C CA . THR A 1 80 ? 20.507 15.578 -28.360 1.00 52.81 80 THR A CA 1
ATOM 627 C C . THR A 1 80 ? 19.249 15.904 -27.548 1.00 52.81 80 THR A C 1
ATOM 629 O O . THR A 1 80 ? 18.127 15.881 -28.053 1.00 52.81 80 THR A O 1
ATOM 632 N N . HIS A 1 81 ? 19.438 16.224 -26.266 1.00 49.53 81 HIS A N 1
ATOM 633 C CA . HIS A 1 81 ? 18.395 16.391 -25.241 1.00 49.53 81 HIS A CA 1
ATOM 634 C C . HIS A 1 81 ? 17.430 17.580 -25.446 1.00 49.53 81 HIS A C 1
ATOM 636 O O . HIS A 1 81 ? 16.589 17.838 -24.586 1.00 49.53 81 HIS A O 1
ATOM 642 N N . ALA A 1 82 ? 17.541 18.330 -26.546 1.00 35.69 82 ALA A N 1
ATOM 643 C CA . ALA A 1 82 ? 16.852 19.610 -26.721 1.00 35.69 82 ALA A CA 1
ATOM 644 C C . ALA A 1 82 ? 15.370 19.497 -27.128 1.00 35.69 82 ALA A C 1
ATOM 646 O O . ALA A 1 82 ? 14.650 20.490 -27.051 1.00 35.69 82 ALA A O 1
ATOM 647 N N . PHE A 1 83 ? 14.879 18.319 -27.528 1.00 30.88 83 PHE A N 1
ATOM 648 C CA . PHE A 1 83 ? 13.499 18.164 -27.993 1.00 30.88 83 PHE A CA 1
ATOM 649 C C . PHE A 1 83 ? 12.789 16.996 -27.310 1.00 30.88 83 PHE A C 1
ATOM 651 O O . PHE A 1 83 ? 13.341 15.910 -27.148 1.00 30.88 83 PHE A O 1
ATOM 658 N N . ARG A 1 84 ? 11.531 17.221 -26.915 1.00 34.25 84 ARG A N 1
ATOM 659 C CA . ARG A 1 84 ? 10.607 16.171 -26.472 1.00 34.25 84 ARG A CA 1
ATOM 660 C C . ARG A 1 84 ? 10.377 15.245 -27.673 1.00 34.25 84 ARG A C 1
ATOM 662 O O . ARG A 1 84 ? 9.768 15.668 -28.650 1.00 34.25 84 ARG A O 1
ATOM 669 N N . VAL A 1 85 ? 10.924 14.029 -27.638 1.00 39.06 85 VAL A N 1
ATOM 670 C CA . VAL A 1 85 ? 10.825 13.079 -28.757 1.00 39.06 85 VAL A CA 1
ATOM 671 C C . VAL A 1 85 ? 9.594 12.194 -28.547 1.00 39.06 85 VAL A C 1
ATOM 673 O O . VAL A 1 85 ? 9.566 11.442 -27.573 1.00 39.06 85 VAL A O 1
ATOM 676 N N . PRO A 1 86 ? 8.571 12.264 -29.415 1.00 37.66 86 PRO A N 1
ATOM 677 C CA . PRO A 1 86 ? 7.457 11.330 -29.356 1.00 37.66 86 PRO A CA 1
ATOM 678 C C . PRO A 1 86 ? 7.941 9.917 -29.707 1.00 37.66 86 PRO A C 1
ATOM 680 O O . PRO A 1 86 ? 8.673 9.721 -30.680 1.00 37.66 86 PRO A O 1
ATOM 683 N N . MET A 1 87 ? 7.551 8.934 -28.894 1.00 39.41 87 MET A N 1
ATOM 684 C CA . MET A 1 87 ? 7.879 7.526 -29.125 1.00 39.41 87 MET A CA 1
ATOM 685 C C . MET A 1 87 ? 7.172 7.009 -30.389 1.00 39.41 87 MET A C 1
ATOM 687 O O . MET A 1 87 ? 6.052 7.440 -30.675 1.00 39.41 87 MET A O 1
ATOM 691 N N . PRO A 1 88 ? 7.783 6.076 -31.146 1.00 42.69 88 PRO A N 1
ATOM 692 C CA . PRO A 1 88 ? 7.118 5.449 -32.282 1.00 42.69 88 PRO A CA 1
ATOM 693 C C . PRO A 1 88 ? 5.805 4.781 -31.838 1.00 42.69 88 PRO A C 1
ATOM 695 O O . PRO A 1 88 ? 5.825 4.069 -30.829 1.00 42.69 88 PRO A O 1
ATOM 698 N N . PRO A 1 89 ? 4.695 4.927 -32.586 1.00 42.72 89 PRO A N 1
ATOM 699 C CA . PRO A 1 89 ? 3.395 4.363 -32.212 1.00 42.72 89 PRO A CA 1
ATOM 700 C C . PRO A 1 89 ? 3.452 2.865 -31.898 1.00 42.72 89 PRO A C 1
ATOM 702 O O . PRO A 1 89 ? 2.952 2.439 -30.873 1.00 42.72 89 PRO A O 1
ATOM 705 N N . ALA A 1 90 ? 4.216 2.087 -32.671 1.00 41.88 90 ALA A N 1
ATOM 706 C CA . ALA A 1 90 ? 4.394 0.652 -32.431 1.00 41.88 90 ALA A CA 1
ATOM 707 C C . ALA A 1 90 ? 5.044 0.304 -31.074 1.00 41.88 90 ALA A C 1
ATOM 709 O O . ALA A 1 90 ? 4.876 -0.807 -30.574 1.00 41.88 90 ALA A O 1
ATOM 710 N N . VAL A 1 91 ? 5.823 1.220 -30.489 1.00 42.22 91 VAL A N 1
ATOM 711 C CA . VAL A 1 91 ? 6.386 1.061 -29.140 1.00 42.22 91 VAL A CA 1
ATOM 712 C C . VAL A 1 91 ? 5.350 1.463 -28.096 1.00 42.22 91 VAL A C 1
ATOM 714 O O . VAL A 1 91 ? 5.185 0.746 -27.119 1.00 42.22 91 VAL A O 1
ATOM 717 N N . VAL A 1 92 ? 4.611 2.549 -28.331 1.00 43.06 92 VAL A N 1
ATOM 718 C CA . VAL A 1 92 ? 3.496 2.984 -27.472 1.00 43.06 92 VAL A CA 1
ATOM 719 C C . VAL A 1 92 ? 2.416 1.899 -27.384 1.00 43.06 92 VAL A C 1
ATOM 721 O O . VAL A 1 92 ? 1.973 1.566 -26.291 1.00 43.06 92 VAL A O 1
ATOM 724 N N . ASP A 1 93 ? 2.078 1.265 -28.505 1.00 43.28 93 ASP A N 1
ATOM 725 C CA . ASP A 1 93 ? 1.085 0.193 -28.585 1.00 43.28 93 ASP A CA 1
ATOM 726 C C . ASP A 1 93 ? 1.527 -1.063 -27.821 1.00 43.28 93 ASP A C 1
ATOM 728 O O . ASP A 1 93 ? 0.707 -1.720 -27.193 1.00 43.28 93 ASP A O 1
ATOM 732 N N . ARG A 1 94 ? 2.829 -1.385 -27.819 1.00 40.31 94 ARG A N 1
ATOM 733 C CA . ARG A 1 94 ? 3.402 -2.516 -27.059 1.00 40.31 94 ARG A CA 1
ATOM 734 C C . ARG A 1 94 ? 3.526 -2.256 -25.561 1.00 40.31 94 ARG A C 1
ATOM 736 O O . ARG A 1 94 ? 3.627 -3.207 -24.794 1.00 40.31 94 ARG A O 1
ATOM 743 N N . LEU A 1 95 ? 3.568 -0.987 -25.172 1.00 41.38 95 LEU A N 1
ATOM 744 C CA . LEU A 1 95 ? 3.538 -0.541 -23.781 1.00 41.38 95 LEU A CA 1
ATOM 745 C C . LEU A 1 95 ? 2.100 -0.343 -23.285 1.00 41.38 95 LEU A C 1
ATOM 747 O O . LEU A 1 95 ? 1.897 -0.081 -22.103 1.00 41.38 95 LEU A O 1
ATOM 751 N N . SER A 1 96 ? 1.105 -0.484 -24.167 1.00 39.97 96 SER A N 1
ATOM 752 C CA . SER A 1 96 ? -0.296 -0.419 -23.783 1.00 39.97 96 SER A CA 1
ATOM 753 C C . SER A 1 96 ? -0.616 -1.563 -22.814 1.00 39.97 96 SER A C 1
ATOM 755 O O . SER A 1 96 ? -0.391 -2.727 -23.161 1.00 39.97 96 SER A O 1
ATOM 757 N N . PRO A 1 97 ? -1.198 -1.279 -21.635 1.00 40.16 97 PRO A N 1
ATOM 758 C CA . PRO A 1 97 ? -1.590 -2.302 -20.662 1.00 40.16 97 PRO A CA 1
ATOM 759 C C . PRO A 1 97 ? -2.654 -3.286 -21.189 1.00 40.16 97 PRO A C 1
ATOM 761 O O . PRO A 1 97 ? -2.976 -4.257 -20.512 1.00 40.16 97 PRO A O 1
ATOM 764 N N . ALA A 1 98 ? -3.190 -3.058 -22.395 1.00 38.00 98 ALA A N 1
ATOM 765 C CA . ALA A 1 98 ? -4.088 -3.969 -23.103 1.00 38.00 98 ALA A CA 1
ATOM 766 C C . ALA A 1 98 ? -3.368 -5.101 -23.868 1.00 38.00 98 ALA A C 1
ATOM 768 O O . ALA A 1 98 ? -4.027 -6.018 -24.357 1.00 38.00 98 ALA A O 1
ATOM 769 N N . VAL A 1 99 ? -2.039 -5.053 -24.008 1.00 41.38 99 VAL A N 1
ATOM 770 C CA . VAL A 1 99 ? -1.265 -6.143 -24.616 1.00 41.38 99 VAL A CA 1
ATOM 771 C C . VAL A 1 99 ? -1.104 -7.255 -23.583 1.00 41.38 99 VAL A C 1
ATOM 773 O O . VAL A 1 99 ? -0.519 -7.036 -22.529 1.00 41.38 99 VAL A O 1
ATOM 776 N N . GLU A 1 100 ? -1.617 -8.454 -23.875 1.00 38.53 100 GLU A N 1
ATOM 777 C CA . GLU A 1 100 ? -1.483 -9.637 -23.014 1.00 38.53 100 GLU A CA 1
ATOM 778 C C . GLU A 1 100 ? -0.010 -9.955 -22.715 1.00 38.53 100 GLU A C 1
ATOM 780 O O . GLU A 1 100 ? 0.696 -10.622 -23.475 1.00 38.53 100 GLU A O 1
ATOM 785 N N . THR A 1 101 ? 0.471 -9.505 -21.562 1.00 42.12 101 THR A N 1
ATOM 786 C CA . THR A 1 101 ? 1.838 -9.747 -21.118 1.00 42.12 101 THR A CA 1
ATOM 787 C C . THR A 1 101 ? 1.926 -11.014 -20.274 1.00 42.12 101 THR A C 1
ATOM 789 O O . THR A 1 101 ? 2.143 -10.959 -19.065 1.00 42.12 101 THR A O 1
ATOM 792 N N . HIS A 1 102 ? 1.870 -12.180 -20.916 1.00 36.97 102 HIS A N 1
ATOM 793 C CA . HIS A 1 102 ? 2.191 -13.472 -20.280 1.00 36.97 102 HIS A CA 1
ATOM 794 C C . HIS A 1 102 ? 3.654 -13.554 -19.768 1.00 36.97 102 HIS A C 1
ATOM 796 O O . HIS A 1 102 ? 4.059 -14.516 -19.111 1.00 36.97 102 HIS A O 1
ATOM 802 N N . HIS A 1 103 ? 4.472 -12.530 -20.045 1.00 45.94 103 HIS A N 1
ATOM 803 C CA . HIS A 1 103 ? 5.881 -12.454 -19.666 1.00 45.94 103 HIS A CA 1
ATOM 804 C C . HIS A 1 103 ? 6.193 -11.524 -18.478 1.00 45.94 103 HIS A C 1
ATOM 806 O O . HIS A 1 103 ? 7.340 -11.547 -18.022 1.00 45.94 103 HIS A O 1
ATOM 812 N N . LEU A 1 104 ? 5.230 -10.757 -17.953 1.00 61.62 104 LEU A N 1
ATOM 813 C CA . LEU A 1 104 ? 5.465 -9.845 -16.827 1.00 61.62 104 LEU A CA 1
ATOM 814 C C . LEU A 1 104 ? 5.265 -10.550 -15.480 1.00 61.62 104 LEU A C 1
ATOM 816 O O . LEU A 1 104 ? 4.329 -11.320 -15.289 1.00 61.62 104 LEU A O 1
ATOM 820 N N . VAL A 1 105 ? 6.176 -10.285 -14.543 1.00 78.88 105 VAL A N 1
ATOM 821 C CA . VAL A 1 105 ? 6.021 -10.689 -13.143 1.00 78.88 105 VAL A CA 1
ATOM 822 C C . VAL A 1 105 ? 5.092 -9.685 -12.466 1.00 78.88 105 VAL A C 1
ATOM 824 O O . VAL A 1 105 ? 5.406 -8.496 -12.386 1.00 78.88 105 VAL A O 1
ATOM 827 N N . VAL A 1 106 ? 3.954 -10.160 -11.971 1.00 85.19 106 VAL A N 1
ATOM 828 C CA . VAL A 1 106 ? 3.000 -9.348 -11.214 1.00 85.19 106 VAL A CA 1
ATOM 829 C C . VAL A 1 106 ? 3.586 -9.044 -9.836 1.00 85.19 106 VAL A C 1
ATOM 831 O O . VAL A 1 106 ? 4.175 -9.903 -9.191 1.00 85.19 106 VAL A O 1
ATOM 834 N N . ARG A 1 107 ? 3.407 -7.812 -9.364 1.00 87.56 107 ARG A N 1
ATOM 835 C CA . ARG A 1 107 ? 3.904 -7.332 -8.065 1.00 87.56 107 ARG A CA 1
ATOM 836 C C . ARG A 1 107 ? 2.728 -7.061 -7.142 1.00 87.56 107 ARG A C 1
ATOM 838 O O . ARG A 1 107 ? 1.868 -6.254 -7.495 1.00 87.56 107 ARG A O 1
ATOM 845 N N . VAL A 1 108 ? 2.714 -7.711 -5.984 1.00 95.75 108 VAL A N 1
ATOM 846 C CA . VAL A 1 108 ? 1.690 -7.552 -4.947 1.00 95.75 108 VAL A CA 1
ATOM 847 C C . VAL A 1 108 ? 2.340 -6.991 -3.687 1.00 95.75 108 VAL A C 1
ATOM 849 O O . VAL A 1 108 ? 3.210 -7.633 -3.098 1.00 95.75 108 VAL A O 1
ATOM 852 N N . ALA A 1 109 ? 1.956 -5.783 -3.280 1.00 95.75 109 ALA A N 1
ATOM 853 C CA . ALA A 1 109 ? 2.410 -5.191 -2.026 1.00 95.75 109 ALA A CA 1
ATOM 854 C C . ALA A 1 109 ? 1.388 -5.489 -0.931 1.00 95.75 109 ALA A C 1
ATOM 856 O O . ALA A 1 109 ? 0.216 -5.162 -1.079 1.00 95.75 109 ALA A O 1
ATOM 857 N N . CYS A 1 110 ? 1.823 -6.078 0.176 1.00 98.00 110 CYS A N 1
ATOM 858 C CA . CYS A 1 110 ? 0.983 -6.232 1.358 1.00 98.00 110 CYS A CA 1
ATOM 859 C C . CYS A 1 110 ? 1.351 -5.146 2.368 1.00 98.00 110 CYS A C 1
ATOM 861 O O . CYS A 1 110 ? 2.458 -5.181 2.905 1.00 98.00 110 CYS A O 1
ATOM 863 N N . ILE A 1 111 ? 0.451 -4.196 2.607 1.00 97.19 111 ILE A N 1
ATOM 864 C CA . ILE A 1 111 ? 0.605 -3.127 3.602 1.00 97.19 111 ILE A CA 1
ATOM 865 C C . ILE A 1 111 ? -0.334 -3.389 4.779 1.00 97.19 111 ILE A C 1
ATOM 867 O O . ILE A 1 111 ? -1.399 -3.988 4.614 1.00 97.19 111 ILE A O 1
ATOM 871 N N . GLY A 1 112 ? 0.043 -2.931 5.966 1.00 96.62 112 GLY A N 1
ATOM 872 C CA . GLY A 1 112 ? -0.826 -3.037 7.128 1.00 96.62 112 GLY A CA 1
ATOM 873 C C . GLY A 1 112 ? -0.075 -3.208 8.432 1.00 96.62 112 GLY A C 1
ATOM 874 O O . GLY A 1 112 ? 1.103 -2.869 8.535 1.00 96.62 112 GLY A O 1
ATOM 875 N N . ASP A 1 113 ? -0.774 -3.767 9.412 1.00 96.00 113 ASP A N 1
ATOM 876 C CA . ASP A 1 113 ? -0.282 -3.894 10.779 1.00 96.00 113 ASP A CA 1
ATOM 877 C C . ASP A 1 113 ? 0.540 -5.184 11.034 1.00 96.00 113 ASP A C 1
ATOM 879 O O . ASP A 1 113 ? 1.145 -5.779 10.129 1.00 96.00 113 ASP A O 1
ATOM 883 N N . SER A 1 114 ? 0.561 -5.651 12.288 1.00 94.62 114 SER A N 1
ATOM 884 C CA . SER A 1 114 ? 1.213 -6.894 12.713 1.00 94.62 114 SER A CA 1
ATOM 885 C C . SER A 1 114 ? 0.645 -8.142 12.032 1.00 94.62 114 SER A C 1
ATOM 887 O O . SER A 1 114 ? 1.404 -9.079 11.774 1.00 94.62 114 SER A O 1
ATOM 889 N N . LEU A 1 115 ? -0.640 -8.162 11.663 1.00 93.12 115 LEU A N 1
ATOM 890 C CA . LEU A 1 115 ? -1.245 -9.260 10.902 1.00 93.12 115 LEU A CA 1
ATOM 891 C C . LEU A 1 115 ? -0.548 -9.426 9.547 1.00 93.12 115 LEU A C 1
ATOM 893 O O . LEU A 1 115 ? -0.275 -10.546 9.103 1.00 93.12 115 LEU A O 1
ATOM 897 N N . THR A 1 116 ? -0.197 -8.301 8.922 1.00 96.56 116 THR A N 1
ATOM 898 C CA . THR A 1 116 ? 0.554 -8.269 7.665 1.00 96.56 116 THR A CA 1
ATOM 899 C C . THR A 1 116 ? 2.029 -8.584 7.895 1.00 96.56 116 THR A C 1
ATOM 901 O O . THR A 1 116 ? 2.597 -9.443 7.215 1.00 96.56 116 THR A O 1
ATOM 904 N N . ALA A 1 117 ? 2.660 -7.949 8.887 1.00 94.19 117 ALA A N 1
ATOM 905 C CA . ALA A 1 117 ? 4.087 -8.116 9.161 1.00 94.19 117 ALA A CA 1
ATOM 906 C C . ALA A 1 117 ? 4.465 -9.575 9.489 1.00 94.19 117 ALA A C 1
ATOM 908 O O . ALA A 1 117 ? 5.523 -10.052 9.072 1.00 94.19 117 ALA A O 1
ATOM 909 N N . CYS A 1 118 ? 3.598 -10.305 10.193 1.00 88.12 118 CYS A N 1
ATOM 910 C CA . CYS A 1 118 ? 3.954 -11.596 10.776 1.00 88.12 118 CYS A CA 1
ATOM 911 C C . CYS A 1 118 ? 3.679 -12.829 9.901 1.00 88.12 118 CYS A C 1
ATOM 913 O O . CYS A 1 118 ? 4.266 -13.875 10.181 1.00 88.12 118 CYS A O 1
ATOM 915 N N . GLY A 1 119 ? 2.812 -12.780 8.880 1.00 76.44 119 GLY A N 1
ATOM 916 C CA . GLY A 1 119 ? 2.263 -14.044 8.361 1.00 76.44 119 GLY A CA 1
ATOM 917 C C . GLY A 1 119 ? 1.863 -14.070 6.897 1.00 76.44 119 GLY A C 1
ATOM 918 O O . GLY A 1 119 ? 2.579 -14.642 6.065 1.00 76.44 119 GLY A O 1
ATOM 919 N N . TYR A 1 120 ? 0.696 -13.501 6.595 1.00 94.50 120 TYR A N 1
ATOM 920 C CA . TYR A 1 120 ? -0.028 -13.845 5.372 1.00 94.50 120 TYR A CA 1
ATOM 921 C C . TYR A 1 120 ? 0.702 -13.569 4.054 1.00 94.50 120 TYR A C 1
ATOM 923 O O . TYR A 1 120 ? 0.514 -14.369 3.138 1.00 94.50 120 TYR A O 1
ATOM 931 N N . PRO A 1 121 ? 1.591 -12.563 3.915 1.00 97.06 121 PRO A N 1
ATOM 932 C CA . PRO A 1 121 ? 2.269 -12.332 2.639 1.00 97.06 121 PRO A CA 1
ATOM 933 C C . PRO A 1 121 ? 3.106 -13.531 2.165 1.00 97.06 121 PRO A C 1
ATOM 935 O O . PRO A 1 121 ? 3.145 -13.828 0.973 1.00 97.06 121 PRO A O 1
ATOM 938 N N . LYS A 1 122 ? 3.721 -14.288 3.089 1.00 95.88 122 LYS A N 1
ATOM 939 C CA . LYS A 1 122 ? 4.464 -15.516 2.743 1.00 95.88 122 LYS A CA 1
ATOM 940 C C . LYS A 1 122 ? 3.535 -16.639 2.285 1.00 95.88 122 LYS A C 1
ATOM 942 O O . LYS A 1 122 ? 3.861 -17.374 1.358 1.00 95.88 122 LYS A O 1
ATOM 947 N N . GLN A 1 123 ? 2.380 -16.777 2.934 1.00 96.25 123 GLN A N 1
ATOM 948 C CA . GLN A 1 123 ? 1.381 -17.779 2.557 1.00 96.25 123 GLN A CA 1
ATOM 949 C C . GLN A 1 123 ? 0.714 -17.427 1.223 1.00 96.25 123 GLN A C 1
ATOM 951 O O . GLN A 1 123 ? 0.456 -18.319 0.418 1.00 96.25 123 GLN A O 1
ATOM 956 N N . LEU A 1 124 ? 0.510 -16.136 0.959 1.00 96.38 124 LEU A N 1
ATOM 957 C CA . LEU A 1 124 ? 0.012 -15.623 -0.309 1.00 96.38 124 LEU A CA 1
ATOM 958 C C . LEU A 1 124 ? 0.991 -15.911 -1.456 1.00 96.38 124 LEU A C 1
ATOM 960 O O . LEU A 1 124 ? 0.566 -16.417 -2.490 1.00 96.38 124 LEU A O 1
ATOM 964 N N . GLN A 1 125 ? 2.298 -15.698 -1.253 1.00 96.69 125 GLN A N 1
ATOM 965 C CA . GLN A 1 125 ? 3.321 -16.100 -2.230 1.00 96.69 125 GLN A CA 1
ATOM 966 C C . GLN A 1 125 ? 3.240 -17.602 -2.538 1.00 96.69 125 GLN A C 1
ATOM 968 O O . GLN A 1 125 ? 3.117 -17.985 -3.695 1.00 96.69 125 GLN A O 1
ATOM 973 N N . ALA A 1 126 ? 3.203 -18.453 -1.507 1.00 96.69 126 ALA A N 1
ATOM 974 C CA . ALA A 1 126 ? 3.118 -19.904 -1.684 1.00 96.69 126 ALA A CA 1
ATOM 975 C C . ALA A 1 126 ? 1.816 -20.368 -2.371 1.00 96.69 126 ALA A C 1
ATOM 977 O O . ALA A 1 126 ? 1.772 -21.446 -2.966 1.00 96.69 126 ALA A O 1
ATOM 978 N N . LEU A 1 127 ? 0.725 -19.601 -2.268 1.00 96.75 127 LEU A N 1
ATOM 979 C CA . LEU A 1 127 ? -0.505 -19.856 -3.023 1.00 96.75 127 LEU A CA 1
ATOM 980 C C . LEU A 1 127 ? -0.315 -19.552 -4.511 1.00 96.75 127 LEU A C 1
ATOM 982 O O . LEU A 1 127 ? -0.692 -20.383 -5.334 1.00 96.75 127 LEU A O 1
ATOM 986 N N . PHE A 1 128 ? 0.301 -18.417 -4.850 1.00 95.56 128 PHE A N 1
ATOM 987 C CA . PHE A 1 128 ? 0.600 -18.072 -6.240 1.00 95.56 128 PHE A CA 1
ATOM 988 C C . PHE A 1 128 ? 1.615 -19.026 -6.875 1.00 95.56 128 PHE A C 1
ATOM 990 O O . PHE A 1 128 ? 1.395 -19.462 -8.001 1.00 95.56 128 PHE A O 1
ATOM 997 N N . ASP A 1 129 ? 2.648 -19.429 -6.132 1.00 93.62 129 ASP A N 1
ATOM 998 C CA . ASP A 1 129 ? 3.648 -20.396 -6.599 1.00 93.62 129 ASP A CA 1
ATOM 999 C C . ASP A 1 129 ? 3.005 -21.752 -6.922 1.00 93.62 129 ASP A C 1
ATOM 1001 O O . ASP A 1 129 ? 3.269 -22.336 -7.970 1.00 93.62 129 ASP A O 1
ATOM 1005 N N . ARG A 1 130 ? 2.109 -22.244 -6.051 1.00 96.12 130 ARG A N 1
ATOM 1006 C CA . ARG A 1 130 ? 1.360 -23.494 -6.285 1.00 96.12 130 ARG A CA 1
ATOM 1007 C C . ARG A 1 130 ? 0.391 -23.407 -7.457 1.00 96.12 130 ARG A C 1
ATOM 1009 O O . ARG A 1 130 ? 0.084 -24.431 -8.054 1.00 96.12 130 ARG A O 1
ATOM 1016 N N . ALA A 1 131 ? -0.114 -22.213 -7.742 1.00 93.88 131 ALA A N 1
ATOM 1017 C CA . ALA A 1 131 ? -0.942 -21.945 -8.908 1.00 93.88 131 ALA A CA 1
ATOM 1018 C C . ALA A 1 131 ? -0.108 -21.678 -10.176 1.00 93.88 131 ALA A C 1
ATOM 1020 O O . ALA A 1 131 ? -0.685 -21.360 -11.211 1.00 93.88 131 ALA A O 1
ATOM 1021 N N . GLU A 1 132 ? 1.226 -21.773 -10.092 1.00 91.44 132 GLU A N 1
ATOM 1022 C CA . GLU A 1 132 ? 2.172 -21.498 -11.181 1.00 91.44 132 GLU A CA 1
ATOM 1023 C C . GLU A 1 132 ? 2.022 -20.082 -11.774 1.00 91.44 132 GLU A C 1
ATOM 1025 O O . GLU A 1 132 ? 2.338 -19.819 -12.936 1.00 91.44 132 GLU A O 1
ATOM 1030 N N . LEU A 1 133 ? 1.556 -19.132 -10.957 1.00 85.62 133 LEU A N 1
ATOM 1031 C CA . LEU A 1 133 ? 1.397 -17.736 -11.344 1.00 85.62 133 LEU A CA 1
ATOM 1032 C C . LEU A 1 133 ? 2.704 -16.974 -11.112 1.00 85.62 133 LEU A C 1
ATOM 1034 O O . LEU A 1 133 ? 3.306 -17.036 -10.042 1.00 85.62 133 LEU A O 1
ATOM 1038 N N . ARG A 1 134 ? 3.131 -16.183 -12.103 1.00 86.69 134 ARG A N 1
ATOM 1039 C CA . ARG A 1 134 ? 4.336 -15.341 -12.012 1.00 86.69 134 ARG A CA 1
ATOM 1040 C C . ARG A 1 134 ? 4.055 -14.085 -11.187 1.00 86.69 134 ARG A C 1
ATOM 1042 O O . ARG A 1 134 ? 3.932 -12.991 -11.731 1.00 86.69 134 ARG A O 1
ATOM 1049 N N . VAL A 1 135 ? 3.948 -14.254 -9.875 1.00 89.50 135 VAL A N 1
ATOM 1050 C CA . VAL A 1 135 ? 3.653 -13.188 -8.912 1.00 89.50 135 VAL A CA 1
ATOM 1051 C C . VAL A 1 135 ? 4.781 -13.099 -7.889 1.00 89.50 135 VAL A C 1
ATOM 1053 O O . VAL A 1 135 ? 5.268 -14.116 -7.411 1.00 89.50 135 VAL A O 1
ATOM 1056 N N . VAL A 1 136 ? 5.179 -11.883 -7.528 1.00 91.69 136 VAL A N 1
ATOM 1057 C CA . VAL A 1 136 ? 6.047 -11.602 -6.383 1.00 91.69 136 VAL A CA 1
ATOM 1058 C C . VAL A 1 136 ? 5.244 -10.804 -5.370 1.00 91.69 136 VAL A C 1
ATOM 1060 O O . VAL A 1 136 ? 4.720 -9.735 -5.681 1.00 91.69 136 VAL A O 1
ATOM 1063 N N . VAL A 1 137 ? 5.172 -11.322 -4.153 1.00 96.56 137 VAL A N 1
ATOM 1064 C CA . VAL A 1 137 ? 4.534 -10.699 -2.999 1.00 96.56 137 VAL A CA 1
ATOM 1065 C C . VAL A 1 137 ? 5.614 -10.108 -2.102 1.00 96.56 137 VAL A C 1
ATOM 1067 O O . VAL A 1 137 ? 6.587 -10.782 -1.756 1.00 96.56 137 VAL A O 1
ATOM 1070 N N . ARG A 1 138 ? 5.450 -8.849 -1.689 1.00 95.69 138 ARG A N 1
ATOM 1071 C CA . ARG A 1 138 ? 6.367 -8.187 -0.754 1.00 95.69 138 ARG A CA 1
ATOM 1072 C C . ARG A 1 138 ? 5.626 -7.667 0.471 1.00 95.69 138 ARG A C 1
ATOM 1074 O O . ARG A 1 138 ? 4.549 -7.086 0.371 1.00 95.69 138 ARG A O 1
ATOM 1081 N N . ASN A 1 139 ? 6.230 -7.904 1.634 1.00 97.44 139 ASN A N 1
ATOM 1082 C CA . ASN A 1 139 ? 5.671 -7.549 2.929 1.00 97.44 139 ASN A CA 1
ATOM 1083 C C . ASN A 1 139 ? 6.130 -6.154 3.370 1.00 97.44 139 ASN A C 1
ATOM 1085 O O . ASN A 1 139 ? 7.279 -5.957 3.777 1.00 97.44 139 ASN A O 1
ATOM 1089 N N . PHE A 1 140 ? 5.193 -5.217 3.352 1.00 97.00 140 PHE A N 1
ATOM 1090 C CA . PHE A 1 140 ? 5.353 -3.867 3.864 1.00 97.00 140 PHE A CA 1
ATOM 1091 C C . PHE A 1 140 ? 4.597 -3.642 5.179 1.00 97.00 140 PHE A C 1
ATOM 1093 O O . PHE A 1 140 ? 4.464 -2.515 5.619 1.00 97.00 140 PHE A O 1
ATOM 1100 N N . GLY A 1 141 ? 4.153 -4.698 5.858 1.00 97.19 141 GLY A N 1
ATOM 1101 C CA . GLY A 1 141 ? 3.526 -4.577 7.168 1.00 97.19 141 GLY A CA 1
ATOM 1102 C C . GLY A 1 141 ? 4.475 -4.002 8.221 1.00 97.19 141 GLY A C 1
ATOM 1103 O O . GLY A 1 141 ? 5.679 -4.308 8.219 1.00 97.19 141 GLY A O 1
ATOM 1104 N N . VAL A 1 142 ? 3.912 -3.202 9.124 1.00 97.50 142 VAL A N 1
ATOM 1105 C CA . VAL A 1 142 ? 4.572 -2.648 10.309 1.00 97.50 142 VAL A CA 1
ATOM 1106 C C . VAL A 1 142 ? 3.678 -2.904 11.519 1.00 97.50 142 VAL A C 1
ATOM 1108 O O . VAL A 1 142 ? 2.496 -2.586 11.518 1.00 97.50 142 VAL A O 1
ATOM 1111 N N . GLY A 1 143 ? 4.221 -3.549 12.551 1.00 96.12 143 GLY A N 1
ATOM 1112 C CA . GLY A 1 143 ? 3.438 -3.924 13.727 1.00 96.12 143 GLY A CA 1
ATOM 1113 C C . GLY A 1 143 ? 2.891 -2.709 14.475 1.00 96.12 143 GLY A C 1
ATOM 1114 O O . GLY A 1 143 ? 3.613 -1.738 14.655 1.00 96.12 143 GLY A O 1
ATOM 1115 N N . GLY A 1 144 ? 1.643 -2.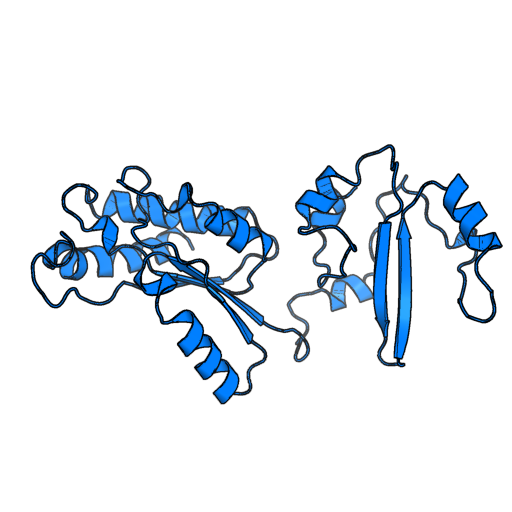802 14.941 1.00 94.69 144 GLY A N 1
ATOM 1116 C CA . GLY A 1 144 ? 1.002 -1.767 15.760 1.00 94.69 144 GLY A CA 1
ATOM 1117 C C . GLY A 1 144 ? 0.304 -0.657 14.976 1.00 94.69 144 GLY A C 1
ATOM 1118 O O . GLY A 1 144 ? -0.491 0.063 15.568 1.00 94.69 144 GLY A O 1
ATOM 1119 N N . CYS A 1 145 ? 0.533 -0.562 13.664 1.00 97.06 145 CYS A N 1
ATOM 1120 C CA . CYS A 1 145 ? 0.024 0.552 12.880 1.00 97.06 145 CYS A CA 1
ATOM 1121 C C . CYS A 1 145 ? -1.498 0.577 12.713 1.00 97.06 145 CYS A C 1
ATOM 1123 O O . CYS A 1 145 ? -2.179 -0.454 12.765 1.00 97.06 145 CYS A O 1
ATOM 1125 N N . THR A 1 146 ? -1.993 1.778 12.438 1.00 97.50 146 THR A N 1
ATOM 1126 C CA . THR A 1 146 ? -3.405 2.136 12.266 1.00 97.50 146 THR A CA 1
ATOM 1127 C C . THR A 1 146 ? -3.650 2.794 10.901 1.00 97.50 146 THR A C 1
ATOM 1129 O O . THR A 1 146 ? -2.718 3.261 10.235 1.00 97.50 146 THR A O 1
ATOM 1132 N N . ALA A 1 147 ? -4.911 2.840 10.469 1.00 96.81 147 ALA A N 1
ATOM 1133 C CA . ALA A 1 147 ? -5.322 3.616 9.299 1.00 96.81 147 ALA A CA 1
ATOM 1134 C C . ALA A 1 147 ? -5.651 5.076 9.643 1.00 96.81 147 ALA A C 1
ATOM 1136 O O . ALA A 1 147 ? -5.466 5.951 8.799 1.00 96.81 147 ALA A O 1
ATOM 1137 N N . GLN A 1 148 ? -6.133 5.356 10.855 1.00 96.25 148 GLN A N 1
ATOM 1138 C CA . GLN A 1 148 ? -6.457 6.711 11.301 1.00 96.25 148 GLN A CA 1
ATOM 1139 C C . GLN A 1 148 ? -5.203 7.555 11.559 1.00 96.25 148 GLN A C 1
ATOM 1141 O O . GLN A 1 148 ? -4.254 7.111 12.207 1.00 96.25 148 GLN A O 1
ATOM 1146 N N . LYS A 1 149 ? -5.223 8.815 11.114 1.00 94.81 149 LYS A N 1
ATOM 1147 C CA . LYS A 1 149 ? -4.094 9.754 11.263 1.00 94.81 149 LYS A CA 1
ATOM 1148 C C . LYS A 1 149 ? -3.863 10.191 12.701 1.00 94.81 149 LYS A C 1
ATOM 1150 O O . LYS A 1 149 ? -2.738 10.487 13.081 1.00 94.81 149 LYS A O 1
ATOM 1155 N N . PHE A 1 150 ? -4.931 10.278 13.489 1.00 92.75 150 PHE A N 1
ATOM 1156 C CA . PHE A 1 150 ? -4.867 10.723 14.877 1.00 92.75 150 PHE A CA 1
ATOM 1157 C C . PHE A 1 150 ? -4.924 9.517 15.817 1.00 92.75 150 PHE A C 1
ATOM 1159 O O . PHE A 1 150 ? -5.946 9.232 16.431 1.00 92.75 150 PHE A O 1
ATOM 1166 N N . SER A 1 151 ? -3.825 8.770 15.861 1.00 93.88 151 SER A N 1
ATOM 1167 C CA . SER A 1 151 ? -3.675 7.543 16.647 1.00 93.88 151 SER A CA 1
ATOM 1168 C C . SER A 1 151 ? -2.237 7.402 17.157 1.00 93.88 151 SER A C 1
ATOM 1170 O O . SER A 1 151 ? -1.383 8.237 16.857 1.00 93.88 151 SER A O 1
ATOM 1172 N N . ASP A 1 152 ? -1.971 6.371 17.958 1.00 93.75 152 ASP A N 1
ATOM 1173 C CA . ASP A 1 152 ? -0.648 6.109 18.532 1.00 93.75 152 ASP A CA 1
ATOM 1174 C C . ASP A 1 152 ? 0.446 5.830 17.485 1.00 93.75 152 ASP A C 1
ATOM 1176 O O . ASP A 1 152 ? 1.580 6.277 17.669 1.00 93.75 152 ASP A O 1
ATOM 1180 N N . GLN A 1 153 ? 0.119 5.123 16.398 1.00 95.94 153 GLN A N 1
ATOM 1181 C CA . GLN A 1 153 ? 1.068 4.787 15.332 1.00 95.94 153 GLN A CA 1
ATOM 1182 C C . GLN A 1 153 ? 0.412 4.779 13.932 1.00 95.94 153 GLN A C 1
ATOM 1184 O O . GLN A 1 153 ? 0.146 3.713 13.366 1.00 95.94 153 GLN A O 1
ATOM 1189 N N . PRO A 1 154 ? 0.159 5.953 13.330 1.00 96.88 154 PRO A N 1
ATOM 1190 C CA . PRO A 1 154 ? -0.417 6.052 11.991 1.00 96.88 154 PRO A CA 1
ATOM 1191 C C . PRO A 1 154 ? 0.491 5.423 10.928 1.00 96.88 154 PRO A C 1
ATOM 1193 O O . PRO A 1 154 ? 1.658 5.789 10.804 1.00 96.88 154 PRO A O 1
ATOM 1196 N N . TYR A 1 155 ? -0.047 4.540 10.078 1.00 97.62 155 TYR A N 1
ATOM 1197 C CA . TYR A 1 155 ? 0.732 3.942 8.976 1.00 97.62 155 TYR A CA 1
ATOM 1198 C C . TYR A 1 155 ? 1.227 4.981 7.945 1.00 97.62 155 TYR A C 1
ATOM 1200 O O . TYR A 1 155 ? 2.136 4.718 7.163 1.00 97.62 155 TYR A O 1
ATOM 1208 N N . TRP A 1 156 ? 0.634 6.175 7.952 1.00 95.06 156 TRP A N 1
ATOM 1209 C CA . TRP A 1 156 ? 1.017 7.341 7.152 1.00 95.06 156 TRP A CA 1
ATOM 1210 C C . TRP A 1 156 ? 2.462 7.779 7.371 1.00 95.06 156 TRP A C 1
ATOM 1212 O O . TRP A 1 156 ? 3.119 8.215 6.427 1.00 95.06 156 TRP A O 1
ATOM 1222 N N . ASP A 1 157 ? 2.941 7.642 8.606 1.00 94.44 157 ASP A N 1
ATOM 1223 C CA . ASP A 1 157 ? 4.257 8.117 9.023 1.00 94.44 157 ASP A CA 1
ATOM 1224 C C . ASP A 1 157 ? 5.335 7.033 8.869 1.00 94.44 157 ASP A C 1
ATOM 1226 O O . ASP A 1 157 ? 6.522 7.278 9.092 1.00 94.44 157 ASP A O 1
ATOM 1230 N N . GLU A 1 158 ? 4.939 5.823 8.462 1.00 94.88 158 GLU A N 1
ATOM 1231 C CA . GLU A 1 158 ? 5.850 4.699 8.308 1.00 94.88 158 GLU A CA 1
ATOM 1232 C C . GLU A 1 158 ? 6.627 4.788 6.985 1.00 94.88 158 GLU A C 1
ATOM 1234 O O . GLU A 1 158 ? 6.019 4.808 5.908 1.00 94.88 158 GLU A O 1
ATOM 1239 N N . PRO A 1 159 ? 7.975 4.707 7.005 1.00 90.00 159 PRO A N 1
ATOM 1240 C CA . PRO A 1 159 ? 8.794 4.690 5.786 1.00 90.00 159 PRO A CA 1
ATOM 1241 C C . PRO A 1 159 ? 8.373 3.603 4.788 1.00 90.00 159 PRO A C 1
ATOM 1243 O O . PRO A 1 159 ? 8.504 3.761 3.573 1.00 90.00 159 PRO A O 1
ATOM 1246 N N . LYS A 1 160 ? 7.801 2.509 5.302 1.00 92.00 160 LYS A N 1
ATOM 1247 C CA . LYS A 1 160 ? 7.276 1.396 4.512 1.00 92.00 160 LYS A CA 1
ATOM 1248 C C . LYS A 1 160 ? 6.160 1.782 3.544 1.00 92.00 160 LYS A C 1
ATOM 1250 O O . LYS A 1 160 ? 6.004 1.099 2.530 1.00 92.00 160 LYS A O 1
ATOM 1255 N N . LEU A 1 161 ? 5.404 2.848 3.810 1.00 90.62 161 LEU A N 1
ATOM 1256 C CA . LEU A 1 161 ? 4.409 3.361 2.870 1.00 90.62 161 LEU A CA 1
ATOM 1257 C C . LEU A 1 161 ? 5.082 3.852 1.581 1.00 90.62 161 LEU A C 1
ATOM 1259 O O . LEU A 1 161 ? 4.681 3.461 0.484 1.00 90.62 161 LEU A O 1
ATOM 1263 N N . GLU A 1 162 ? 6.151 4.638 1.709 1.00 84.44 162 GLU A N 1
ATOM 1264 C CA . GLU A 1 162 ? 6.929 5.117 0.564 1.00 84.44 162 GLU A CA 1
ATOM 1265 C C . GLU A 1 162 ? 7.763 4.002 -0.078 1.00 84.44 162 GLU A C 1
ATOM 1267 O O . GLU A 1 162 ? 7.874 3.944 -1.300 1.00 84.44 162 GLU A O 1
ATOM 1272 N N . GLU A 1 163 ? 8.306 3.055 0.691 1.00 83.25 163 GLU A N 1
ATOM 1273 C CA . GLU A 1 163 ? 8.961 1.873 0.110 1.00 83.25 163 GLU A CA 1
ATOM 1274 C C . GLU A 1 163 ? 7.990 1.037 -0.741 1.00 83.25 163 GLU A C 1
ATOM 1276 O O . GLU A 1 163 ? 8.359 0.568 -1.822 1.00 83.25 163 GLU A O 1
ATOM 1281 N N . ALA A 1 164 ? 6.741 0.874 -0.285 1.00 87.81 164 ALA A N 1
ATOM 1282 C CA . ALA A 1 164 ? 5.701 0.180 -1.035 1.00 87.81 164 ALA A CA 1
ATOM 1283 C C . ALA A 1 164 ? 5.361 0.911 -2.338 1.00 87.81 164 ALA A C 1
ATOM 1285 O O . ALA A 1 164 ? 5.247 0.262 -3.377 1.00 87.81 164 ALA A O 1
ATOM 1286 N N . ARG A 1 165 ? 5.259 2.246 -2.311 1.00 81.38 165 ARG A N 1
ATOM 1287 C CA . ARG A 1 165 ? 5.036 3.077 -3.509 1.00 81.38 165 ARG A CA 1
ATOM 1288 C C . ARG A 1 165 ? 6.200 2.988 -4.490 1.00 81.38 165 ARG A C 1
ATOM 1290 O O . ARG A 1 165 ? 5.997 2.689 -5.664 1.00 81.38 165 ARG A O 1
ATOM 1297 N N . ASN A 1 166 ? 7.427 3.156 -4.001 1.00 78.50 166 ASN A N 1
ATOM 1298 C CA . ASN A 1 166 ? 8.642 3.082 -4.815 1.00 78.50 166 ASN A CA 1
ATOM 1299 C C . ASN A 1 166 ? 8.817 1.717 -5.491 1.00 78.50 166 ASN A C 1
ATOM 1301 O O . ASN A 1 166 ? 9.401 1.629 -6.568 1.00 78.50 166 ASN A O 1
ATOM 1305 N N . TRP A 1 167 ? 8.275 0.653 -4.895 1.00 79.38 167 TRP A N 1
ATOM 1306 C CA . TRP A 1 167 ? 8.280 -0.683 -5.485 1.00 79.38 167 TRP A CA 1
ATOM 1307 C C . TRP A 1 167 ? 7.227 -0.890 -6.596 1.00 79.38 167 TRP A C 1
ATOM 1309 O O . TRP A 1 167 ? 7.202 -1.943 -7.240 1.00 79.38 167 TRP A O 1
ATOM 1319 N N . ARG A 1 168 ? 6.367 0.110 -6.846 1.00 78.50 168 ARG A N 1
ATOM 1320 C CA . ARG A 1 168 ? 5.372 0.171 -7.932 1.00 78.50 168 ARG A CA 1
ATOM 1321 C C . ARG A 1 168 ? 4.562 -1.123 -8.075 1.00 78.50 168 ARG A C 1
ATOM 1323 O O . ARG A 1 168 ? 4.660 -1.800 -9.104 1.00 78.50 168 ARG A O 1
ATOM 1330 N N . PRO A 1 169 ? 3.817 -1.553 -7.048 1.00 83.75 169 PRO A N 1
ATOM 1331 C CA . PRO A 1 169 ? 3.003 -2.756 -7.135 1.00 83.75 169 PRO A CA 1
ATOM 1332 C C . PRO A 1 169 ? 1.908 -2.607 -8.194 1.00 83.75 169 PRO A C 1
ATOM 1334 O O . PRO A 1 169 ? 1.441 -1.508 -8.468 1.00 83.75 169 PRO A O 1
ATOM 1337 N N . HIS A 1 170 ? 1.472 -3.730 -8.758 1.00 84.50 170 HIS A N 1
ATOM 1338 C CA . HIS A 1 170 ? 0.277 -3.783 -9.606 1.00 84.50 170 HIS A CA 1
ATOM 1339 C C . HIS A 1 170 ? -0.980 -3.968 -8.747 1.00 84.50 170 HIS A C 1
ATOM 1341 O O . HIS A 1 170 ? -2.045 -3.443 -9.060 1.00 84.50 170 HIS A O 1
ATOM 1347 N N . PHE A 1 171 ? -0.831 -4.694 -7.636 1.00 93.69 171 PHE A N 1
ATOM 1348 C CA . PHE A 1 171 ? -1.884 -4.926 -6.660 1.00 93.69 171 PHE A CA 1
ATOM 1349 C C . PHE A 1 171 ? -1.395 -4.590 -5.259 1.00 93.69 171 PHE A C 1
ATOM 1351 O O . PHE A 1 171 ? -0.264 -4.913 -4.893 1.00 93.69 171 PHE A O 1
ATOM 1358 N N . VAL A 1 172 ? -2.262 -3.993 -4.454 1.00 95.94 172 VAL A N 1
ATOM 1359 C CA . VAL A 1 172 ? -2.012 -3.761 -3.032 1.00 95.94 172 VAL A CA 1
ATOM 1360 C C . VAL A 1 172 ? -3.034 -4.543 -2.236 1.00 95.94 172 VAL A C 1
ATOM 1362 O O . VAL A 1 172 ? -4.220 -4.465 -2.525 1.00 95.94 172 VAL A O 1
ATOM 1365 N N . VAL A 1 173 ? -2.590 -5.277 -1.227 1.00 97.44 173 VAL A N 1
ATOM 1366 C CA . VAL A 1 173 ? -3.461 -5.860 -0.206 1.00 97.44 173 VAL A CA 1
ATOM 1367 C C . VAL A 1 173 ? -3.235 -5.058 1.064 1.00 97.44 173 VAL A C 1
ATOM 1369 O O . VAL A 1 173 ? -2.117 -5.024 1.574 1.00 97.44 173 VAL A O 1
ATOM 1372 N N . SER A 1 174 ? -4.270 -4.371 1.534 1.00 97.38 174 SER A N 1
ATOM 1373 C CA . SER A 1 174 ? -4.209 -3.538 2.731 1.00 97.38 174 SER A CA 1
ATOM 1374 C C . SER A 1 174 ? -5.032 -4.168 3.844 1.00 97.38 174 SER A C 1
ATOM 1376 O O . SER A 1 174 ? -6.205 -4.487 3.647 1.00 97.38 174 SER A O 1
ATOM 1378 N N . THR A 1 175 ? -4.410 -4.373 5.003 1.00 96.50 175 THR A N 1
ATOM 1379 C CA . THR A 1 175 ? -5.065 -4.931 6.194 1.00 96.50 175 THR A CA 1
ATOM 1380 C C . THR A 1 175 ? -4.748 -4.050 7.399 1.00 96.50 175 THR A C 1
ATOM 1382 O O . THR A 1 175 ? -3.696 -4.192 8.026 1.00 96.50 175 THR A O 1
ATOM 1385 N N . LEU A 1 176 ? -5.655 -3.117 7.686 1.00 96.81 176 LEU A N 1
ATOM 1386 C CA . LEU A 1 176 ? -5.620 -2.193 8.825 1.00 96.81 176 LEU A CA 1
ATOM 1387 C C . LEU A 1 176 ? -6.993 -2.168 9.513 1.00 96.81 176 LEU A C 1
ATOM 1389 O O . LEU A 1 176 ? -7.971 -2.693 8.980 1.00 96.81 176 LEU A O 1
ATOM 1393 N N . GLY A 1 177 ? -7.065 -1.572 10.705 1.00 96.06 177 GLY A N 1
ATOM 1394 C CA . GLY A 1 177 ? -8.292 -1.475 11.500 1.00 96.06 177 GLY A CA 1
ATOM 1395 C C . GLY A 1 177 ? -8.260 -2.236 12.823 1.00 96.06 177 GLY A C 1
ATOM 1396 O O . GLY A 1 177 ? -9.084 -1.966 13.692 1.00 96.06 177 GLY A O 1
ATOM 1397 N N . SER A 1 178 ? -7.316 -3.165 13.020 1.00 94.69 178 SER A N 1
ATOM 1398 C CA . SER A 1 178 ? -7.231 -3.906 14.286 1.00 94.69 178 SER A CA 1
ATOM 1399 C C . SER A 1 178 ? -6.713 -3.017 15.427 1.00 94.69 178 SER A C 1
ATOM 1401 O O . SER A 1 178 ? -7.333 -2.954 16.485 1.00 94.69 178 SER A O 1
ATOM 1403 N N . ASN A 1 179 ? -5.634 -2.259 15.197 1.00 96.94 179 ASN A N 1
ATOM 1404 C CA . ASN A 1 179 ? -5.091 -1.318 16.185 1.00 96.94 179 ASN A CA 1
ATOM 1405 C C . ASN A 1 179 ? -5.899 -0.020 16.285 1.00 96.94 179 ASN A C 1
ATOM 1407 O O . ASN A 1 179 ? -5.886 0.611 17.342 1.00 96.94 179 ASN A O 1
ATOM 1411 N N . ASP A 1 180 ? -6.614 0.366 15.225 1.00 97.00 180 ASP A N 1
ATOM 1412 C CA . ASP A 1 180 ? -7.552 1.491 15.258 1.00 97.00 180 ASP A CA 1
ATOM 1413 C C . ASP A 1 180 ? -8.628 1.252 16.323 1.00 97.00 180 ASP A C 1
ATOM 1415 O O . ASP A 1 180 ? -8.966 2.158 17.071 1.00 97.00 180 ASP A O 1
ATOM 1419 N N . ALA A 1 181 ? -9.095 0.008 16.473 1.00 95.88 181 ALA A N 1
ATOM 1420 C CA . ALA A 1 181 ? -10.117 -0.372 17.445 1.00 95.88 181 ALA A CA 1
ATOM 1421 C C . ALA A 1 181 ? -9.654 -0.357 18.920 1.00 95.88 181 ALA A C 1
ATOM 1423 O O . ALA A 1 181 ? -10.439 -0.698 19.809 1.00 95.88 181 ALA A O 1
ATOM 1424 N N . LYS A 1 182 ? -8.407 0.019 19.233 1.00 95.56 182 LYS A N 1
ATOM 1425 C CA . LYS A 1 182 ? -7.986 0.244 20.628 1.00 95.56 182 LYS A CA 1
ATOM 1426 C C . LYS A 1 182 ? -8.677 1.476 21.206 1.00 95.56 182 LYS A C 1
ATOM 1428 O O . LYS A 1 182 ? -8.938 2.437 20.487 1.00 95.56 182 LYS A O 1
ATOM 1433 N N . GLN A 1 183 ? -8.937 1.478 22.513 1.00 93.38 183 GLN A N 1
ATOM 1434 C CA . GLN A 1 183 ? -9.710 2.545 23.164 1.00 93.38 183 GLN A CA 1
ATOM 1435 C C . GLN A 1 183 ? -9.121 3.948 22.946 1.00 93.38 183 GLN A C 1
ATOM 1437 O O . GLN A 1 183 ? -9.869 4.905 22.784 1.00 93.38 183 GLN A O 1
ATOM 1442 N N . GLN A 1 184 ? -7.794 4.077 22.929 1.00 93.44 184 GLN A N 1
ATOM 1443 C CA . GLN A 1 184 ? -7.120 5.359 22.714 1.00 93.44 184 GLN A CA 1
ATOM 1444 C C . GLN A 1 184 ? -7.101 5.835 21.251 1.00 93.44 184 GLN A C 1
ATOM 1446 O O . GLN A 1 184 ? -6.817 7.005 21.015 1.00 93.44 184 GLN A O 1
ATOM 1451 N N . ASN A 1 185 ? -7.367 4.944 20.291 1.00 95.69 185 ASN A N 1
ATOM 1452 C CA . ASN A 1 185 ? -7.269 5.225 18.855 1.00 95.69 185 ASN A CA 1
ATOM 1453 C C . ASN A 1 185 ? -8.647 5.375 18.196 1.00 95.69 185 ASN A C 1
ATOM 1455 O O . ASN A 1 185 ? -8.794 6.137 17.240 1.00 95.69 185 ASN A O 1
ATOM 1459 N N . TRP A 1 186 ? -9.651 4.653 18.699 1.00 94.75 186 TRP A N 1
ATOM 1460 C CA . TRP A 1 186 ? -10.973 4.620 18.088 1.00 94.75 186 TRP A CA 1
ATOM 1461 C C . TRP A 1 186 ? -11.761 5.892 18.408 1.00 94.75 186 TRP A C 1
ATOM 1463 O O . TRP A 1 186 ? -12.242 6.069 19.526 1.00 94.75 186 TRP A O 1
ATOM 1473 N N . ASP A 1 187 ? -11.909 6.765 17.411 1.00 87.38 187 ASP A N 1
ATOM 1474 C CA . ASP A 1 187 ? -12.798 7.935 17.483 1.00 87.38 187 ASP A CA 1
ATOM 1475 C C . ASP A 1 187 ? -14.228 7.534 17.091 1.00 87.38 187 ASP A C 1
ATOM 1477 O O . ASP A 1 187 ? -15.140 7.479 17.916 1.00 87.38 187 ASP A O 1
ATOM 1481 N N . LYS A 1 188 ? -14.414 7.212 15.808 1.00 89.81 188 LYS A N 1
ATOM 1482 C CA . LYS A 1 188 ? -15.674 6.761 15.209 1.00 89.81 188 LYS A CA 1
ATOM 1483 C C . LYS A 1 188 ? -15.412 6.132 13.848 1.00 89.81 188 LYS A C 1
ATOM 1485 O O . LYS A 1 188 ? -14.452 6.489 13.158 1.00 89.81 188 LYS A O 1
ATOM 1490 N N . ALA A 1 189 ? -16.333 5.283 13.408 1.00 93.00 189 ALA A N 1
ATOM 1491 C CA . ALA A 1 189 ? -16.228 4.599 12.126 1.00 93.00 189 ALA A CA 1
ATOM 1492 C C . ALA A 1 189 ? -16.089 5.560 10.926 1.00 93.00 189 ALA A C 1
ATOM 1494 O O . ALA A 1 189 ? -15.401 5.235 9.964 1.00 93.00 189 ALA A O 1
ATOM 1495 N N . GLU A 1 190 ? -16.703 6.748 10.956 1.00 95.69 190 GLU A N 1
ATOM 1496 C CA . GLU A 1 190 ? -16.590 7.732 9.865 1.00 95.69 190 GLU A CA 1
ATOM 1497 C C . GLU A 1 190 ? -15.174 8.301 9.725 1.00 95.69 190 GLU A C 1
ATOM 1499 O O . GLU A 1 190 ? -14.713 8.475 8.600 1.00 95.69 190 GLU A O 1
ATOM 1504 N N . ALA A 1 191 ? -14.479 8.550 10.841 1.00 94.25 191 ALA A N 1
ATOM 1505 C CA . ALA A 1 191 ? -13.102 9.043 10.819 1.00 94.25 191 ALA A CA 1
ATOM 1506 C C . ALA A 1 191 ? -12.161 7.978 10.240 1.00 94.25 191 ALA A C 1
ATOM 1508 O O . ALA A 1 191 ? -11.340 8.276 9.375 1.00 94.25 191 ALA A O 1
ATOM 1509 N N . PHE A 1 192 ? -12.354 6.717 10.640 1.00 97.38 192 PHE A N 1
ATOM 1510 C CA . PHE A 1 192 ? -11.655 5.581 10.043 1.00 97.38 192 PHE A CA 1
ATOM 1511 C C . PHE A 1 192 ? -11.898 5.481 8.531 1.00 97.38 192 PHE A C 1
ATOM 1513 O O . PHE A 1 192 ? -10.947 5.332 7.768 1.00 97.38 192 PHE A O 1
ATOM 1520 N N . VAL A 1 193 ? -13.152 5.593 8.073 1.00 97.81 193 VAL A N 1
ATOM 1521 C CA . VAL A 1 193 ? -13.482 5.533 6.638 1.00 97.81 193 VAL A CA 1
ATOM 1522 C C . VAL A 1 193 ? -12.813 6.664 5.863 1.00 97.81 193 VAL A C 1
ATOM 1524 O O . VAL A 1 193 ? -12.261 6.417 4.791 1.00 97.81 193 VAL A O 1
ATOM 1527 N N . GLU A 1 194 ? -12.872 7.891 6.382 1.00 96.94 194 GLU A N 1
ATOM 1528 C CA . GLU A 1 194 ? -12.292 9.069 5.739 1.00 96.94 194 GLU A CA 1
ATOM 1529 C C . GLU A 1 194 ? -10.775 8.949 5.600 1.00 96.94 194 GLU A C 1
ATOM 1531 O O . GLU A 1 194 ? -10.254 9.059 4.486 1.00 96.94 194 GLU A O 1
ATOM 1536 N N . ASP A 1 195 ? -10.082 8.662 6.701 1.00 97.38 195 ASP A N 1
ATOM 1537 C CA . ASP A 1 195 ? -8.632 8.529 6.686 1.00 97.38 195 ASP A CA 1
ATOM 1538 C C . ASP A 1 195 ? -8.210 7.326 5.845 1.00 97.38 195 ASP A C 1
ATOM 1540 O O . ASP A 1 195 ? -7.387 7.463 4.941 1.00 97.38 195 ASP A O 1
ATOM 1544 N N . TYR A 1 196 ? -8.811 6.153 6.041 1.00 97.62 196 TYR A N 1
ATOM 1545 C CA . TYR A 1 196 ? -8.383 4.972 5.300 1.00 97.62 196 TYR A CA 1
ATOM 1546 C C . TYR A 1 196 ? -8.626 5.112 3.787 1.00 97.62 196 TYR A C 1
ATOM 1548 O O . TYR A 1 196 ? -7.806 4.662 2.981 1.00 97.62 196 TYR A O 1
ATOM 1556 N N . ALA A 1 197 ? -9.698 5.803 3.376 1.00 97.19 197 ALA A N 1
ATOM 1557 C CA . ALA A 1 197 ? -9.945 6.102 1.967 1.00 97.19 197 ALA A CA 1
ATOM 1558 C C . ALA A 1 197 ? -8.898 7.083 1.431 1.00 97.19 197 ALA A C 1
ATOM 1560 O O . ALA A 1 197 ? -8.354 6.867 0.349 1.00 97.19 197 ALA A O 1
ATOM 1561 N N . ALA A 1 198 ? -8.559 8.116 2.204 1.00 96.31 198 ALA A N 1
ATOM 1562 C CA . ALA A 1 198 ? -7.508 9.054 1.840 1.00 96.31 198 ALA A CA 1
ATOM 1563 C C . ALA A 1 198 ? -6.133 8.366 1.717 1.00 96.31 198 ALA A C 1
ATOM 1565 O O . ALA A 1 198 ? -5.386 8.698 0.800 1.00 96.31 198 ALA A O 1
ATOM 1566 N N . LEU A 1 199 ? -5.819 7.367 2.554 1.00 95.19 199 LEU A N 1
ATOM 1567 C CA . LEU A 1 199 ? -4.579 6.585 2.446 1.00 95.19 199 LEU A CA 1
ATOM 1568 C C . LEU A 1 199 ? -4.522 5.840 1.105 1.00 95.19 199 LEU A C 1
ATOM 1570 O O . LEU A 1 199 ? -3.482 5.807 0.443 1.00 95.19 199 LEU A O 1
ATOM 1574 N N . CYS A 1 200 ? -5.656 5.266 0.688 1.00 93.69 200 CYS A N 1
ATOM 1575 C CA . CYS A 1 200 ? -5.789 4.578 -0.594 1.00 93.69 200 CYS A CA 1
ATOM 1576 C C . CYS A 1 200 ? -5.648 5.549 -1.767 1.00 93.69 200 CYS A C 1
ATOM 1578 O O . CYS A 1 200 ? -4.861 5.290 -2.675 1.00 93.69 200 CYS A O 1
ATOM 1580 N N . VAL A 1 201 ? -6.355 6.681 -1.730 1.00 90.19 201 VAL A N 1
ATOM 1581 C CA . VAL A 1 201 ? -6.274 7.724 -2.763 1.00 90.19 201 VAL A CA 1
ATOM 1582 C C . VAL A 1 201 ? -4.847 8.252 -2.888 1.00 90.19 201 VAL A C 1
ATOM 1584 O O . VAL A 1 201 ? -4.323 8.306 -3.995 1.00 90.19 201 VAL A O 1
ATOM 1587 N N . GLU A 1 202 ? -4.164 8.540 -1.778 1.00 84.44 202 GLU A N 1
ATOM 1588 C CA . GLU A 1 202 ? -2.775 9.008 -1.809 1.00 84.44 202 GLU A CA 1
ATOM 1589 C C . GLU A 1 202 ? -1.836 7.968 -2.443 1.00 84.44 202 GLU A C 1
ATOM 1591 O O . GLU A 1 202 ? -0.913 8.315 -3.182 1.00 84.44 202 GLU A O 1
ATOM 1596 N N . PHE A 1 203 ? -2.083 6.678 -2.199 1.00 80.44 203 PHE A N 1
ATOM 1597 C CA . PHE A 1 203 ? -1.347 5.593 -2.847 1.00 80.44 203 PHE A CA 1
ATOM 1598 C C . PHE A 1 203 ? -1.616 5.526 -4.362 1.00 80.44 203 PHE A C 1
ATOM 1600 O O . PHE A 1 203 ? -0.688 5.298 -5.137 1.00 80.44 203 PHE A O 1
ATOM 1607 N N . LEU A 1 204 ? -2.864 5.743 -4.794 1.00 76.44 204 LEU A N 1
ATOM 1608 C CA . LEU A 1 204 ? -3.273 5.723 -6.203 1.00 76.44 204 LEU A CA 1
ATOM 1609 C C . LEU A 1 204 ? -2.781 6.947 -6.984 1.00 76.44 204 LEU A C 1
ATOM 1611 O O . LEU A 1 204 ? -2.337 6.813 -8.120 1.00 76.44 204 LEU A O 1
ATOM 1615 N N . GLU A 1 205 ? -2.868 8.146 -6.413 1.00 76.25 205 GLU A N 1
ATOM 1616 C CA . GLU A 1 205 ? -2.550 9.397 -7.112 1.00 76.25 205 GLU A CA 1
ATOM 1617 C C . GLU A 1 205 ? -1.052 9.595 -7.339 1.00 76.25 205 GLU A C 1
ATOM 1619 O O . GLU A 1 205 ? -0.654 10.235 -8.312 1.00 76.25 205 GLU A O 1
ATOM 1624 N N . ARG A 1 206 ? -0.215 9.013 -6.476 1.00 70.69 206 ARG A N 1
ATOM 1625 C CA . ARG A 1 206 ? 1.247 9.094 -6.580 1.00 70.69 206 ARG A CA 1
ATOM 1626 C C . ARG A 1 206 ? 1.858 8.057 -7.520 1.00 70.69 206 ARG A C 1
ATOM 1628 O O . ARG A 1 206 ? 3.080 7.981 -7.615 1.00 70.69 206 ARG A O 1
ATOM 1635 N N . MET A 1 207 ? 1.044 7.254 -8.209 1.00 64.94 207 MET A N 1
ATOM 1636 C CA . MET A 1 207 ? 1.540 6.193 -9.083 1.00 64.94 207 MET A CA 1
ATOM 1637 C C . MET A 1 207 ? 0.827 6.130 -10.432 1.00 64.94 207 MET A C 1
ATOM 1639 O O . MET A 1 207 ? -0.398 6.119 -10.531 1.00 64.94 207 MET A O 1
ATOM 1643 N N . ALA A 1 208 ? 1.634 5.995 -11.480 1.00 66.19 208 ALA A N 1
ATOM 1644 C CA . ALA A 1 208 ? 1.212 5.620 -12.822 1.00 66.19 208 ALA A CA 1
ATOM 1645 C C . ALA A 1 208 ? 2.004 4.366 -13.246 1.00 66.19 208 ALA A C 1
ATOM 1647 O O . ALA A 1 208 ? 3.219 4.359 -13.035 1.00 66.19 208 ALA A O 1
ATOM 1648 N N . PRO A 1 209 ? 1.374 3.297 -13.771 1.00 68.56 209 PRO A N 1
ATOM 1649 C CA . PRO A 1 209 ? -0.068 3.066 -13.754 1.00 68.56 209 PRO A CA 1
ATOM 1650 C C . PRO A 1 209 ? -0.579 2.878 -12.315 1.00 68.56 209 PRO A C 1
ATOM 1652 O O . PRO A 1 209 ? 0.171 2.481 -11.420 1.00 68.56 209 PRO A O 1
ATOM 1655 N N . ARG A 1 210 ? -1.863 3.177 -12.090 1.00 78.88 210 ARG A N 1
ATOM 1656 C CA . ARG A 1 210 ? -2.489 3.036 -10.769 1.00 78.88 210 ARG A CA 1
ATOM 1657 C C . ARG A 1 210 ? -2.642 1.551 -10.410 1.00 78.88 210 ARG A C 1
ATOM 1659 O O . ARG A 1 210 ? -3.132 0.794 -11.251 1.00 78.88 210 ARG A O 1
ATOM 1666 N N . PRO A 1 211 ? -2.269 1.118 -9.195 1.00 85.69 211 PRO A N 1
ATOM 1667 C CA . PRO A 1 211 ? -2.516 -0.245 -8.748 1.00 85.69 211 PRO A CA 1
ATOM 1668 C C . PRO A 1 211 ? -4.001 -0.467 -8.470 1.00 85.69 211 PRO A C 1
ATOM 1670 O O . PRO A 1 211 ? -4.753 0.473 -8.220 1.00 85.69 211 PRO A O 1
ATOM 1673 N N . VAL A 1 212 ? -4.404 -1.732 -8.402 1.00 90.94 212 VAL A N 1
ATOM 1674 C CA . VAL A 1 212 ? -5.682 -2.113 -7.791 1.00 90.94 212 VAL A CA 1
ATOM 1675 C C . VAL A 1 212 ? -5.451 -2.390 -6.306 1.00 90.94 212 VAL A C 1
ATOM 1677 O O . VAL A 1 212 ? -4.571 -3.175 -5.948 1.00 90.94 212 VAL A O 1
ATOM 1680 N N . ILE A 1 213 ? -6.230 -1.750 -5.435 1.00 94.69 213 ILE A N 1
ATOM 1681 C CA . ILE A 1 213 ? -6.123 -1.912 -3.981 1.00 94.69 213 ILE A CA 1
ATOM 1682 C C . ILE A 1 213 ? -7.259 -2.810 -3.484 1.00 94.69 213 ILE A C 1
ATOM 1684 O O . ILE A 1 213 ? -8.433 -2.510 -3.676 1.00 94.69 213 ILE A O 1
ATOM 1688 N N . PHE A 1 214 ? -6.899 -3.902 -2.815 1.00 96.62 214 PHE A N 1
ATOM 1689 C CA . PHE A 1 214 ? -7.800 -4.777 -2.079 1.00 96.62 214 PHE A CA 1
ATOM 1690 C C . PHE A 1 214 ? -7.752 -4.419 -0.598 1.00 96.62 214 PHE A C 1
ATOM 1692 O O . PHE A 1 214 ? -6.709 -4.559 0.047 1.00 96.62 214 PHE A O 1
ATOM 1699 N N . LEU A 1 215 ? -8.886 -3.984 -0.055 1.00 96.81 215 LEU A N 1
ATOM 1700 C CA . LEU A 1 215 ? -9.042 -3.767 1.378 1.00 96.81 215 LEU A CA 1
ATOM 1701 C C . LEU A 1 215 ? -9.552 -5.045 2.027 1.00 96.81 215 LEU A C 1
ATOM 1703 O O . LEU A 1 215 ? -10.576 -5.595 1.625 1.00 96.81 215 LEU A O 1
ATOM 1707 N N . VAL A 1 216 ? -8.814 -5.524 3.020 1.00 95.44 216 VAL A N 1
ATOM 1708 C CA . VAL A 1 216 ? -9.134 -6.744 3.752 1.00 95.44 216 VAL A CA 1
ATOM 1709 C C . VAL A 1 216 ? -9.475 -6.356 5.176 1.00 95.44 216 VAL A C 1
ATOM 1711 O O . VAL A 1 216 ? -8.632 -5.827 5.901 1.00 95.44 216 VAL A O 1
ATOM 1714 N N . ALA A 1 217 ? -10.712 -6.636 5.578 1.00 93.81 217 ALA A N 1
ATOM 1715 C CA . ALA A 1 217 ? -11.116 -6.441 6.956 1.00 93.81 217 ALA A CA 1
ATOM 1716 C C . ALA A 1 217 ? -10.319 -7.388 7.876 1.00 93.81 217 ALA A C 1
ATOM 1718 O O . ALA A 1 217 ? -10.131 -8.563 7.534 1.00 93.81 217 ALA A O 1
ATOM 1719 N N . PRO A 1 218 ? -9.829 -6.903 9.031 1.00 92.50 218 PRO A N 1
ATOM 1720 C CA . PRO A 1 218 ? -9.067 -7.729 9.954 1.00 92.50 218 PRO A CA 1
ATOM 1721 C C . PRO A 1 218 ? -9.938 -8.872 10.505 1.00 92.50 218 PRO A C 1
ATOM 1723 O O . PRO A 1 218 ? -11.162 -8.732 10.602 1.00 92.50 218 PRO A O 1
ATOM 1726 N N . PRO A 1 219 ? -9.337 -10.013 10.884 1.00 91.50 219 PRO A N 1
ATOM 1727 C CA . PRO A 1 219 ? -10.073 -11.100 11.510 1.00 91.50 219 PRO A CA 1
ATOM 1728 C C . PRO A 1 219 ? -10.659 -10.664 12.865 1.00 91.50 219 PRO A C 1
ATOM 1730 O O . PRO A 1 219 ? -10.146 -9.731 13.490 1.00 91.50 219 PRO A O 1
ATOM 1733 N N . PRO A 1 220 ? -11.694 -11.361 13.368 1.00 89.50 220 PRO A N 1
ATOM 1734 C CA . PRO A 1 220 ? -12.228 -11.103 14.697 1.00 89.50 220 PRO A CA 1
ATOM 1735 C C . PRO A 1 22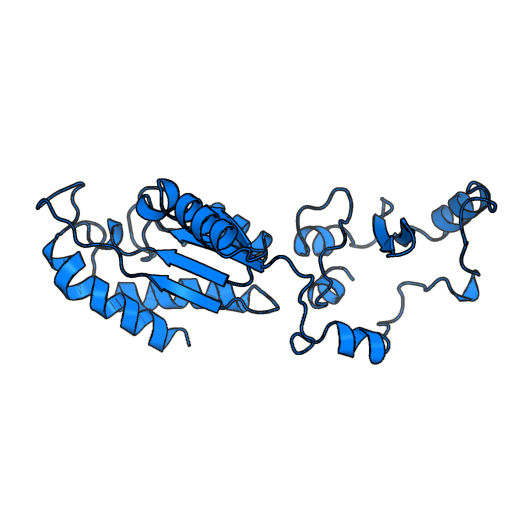0 ? -11.164 -11.250 15.787 1.00 89.50 220 PRO A C 1
ATOM 1737 O O . PRO A 1 220 ? -10.317 -12.146 15.741 1.00 89.50 220 PRO A O 1
ATOM 1740 N N . VAL A 1 221 ? -11.272 -10.424 16.825 1.00 90.69 221 VAL A N 1
ATOM 1741 C CA . VAL A 1 221 ? -10.553 -10.642 18.081 1.00 90.69 221 VAL A CA 1
ATOM 1742 C C . VAL A 1 221 ? -11.296 -11.728 18.855 1.00 90.69 221 VAL A C 1
ATOM 1744 O O . VAL A 1 221 ? -12.480 -11.582 19.146 1.00 90.69 221 VAL A O 1
ATOM 1747 N N . TYR A 1 222 ? -10.639 -12.849 19.147 1.00 88.19 222 TYR A N 1
ATOM 1748 C CA . TYR A 1 222 ? -11.292 -13.996 19.798 1.00 88.19 222 TYR A CA 1
ATOM 1749 C C . TYR A 1 222 ? -11.264 -13.935 21.327 1.00 88.19 222 TYR A C 1
ATOM 1751 O O . TYR A 1 222 ? -12.115 -14.540 21.974 1.00 88.19 222 TYR A O 1
ATOM 1759 N N . VAL A 1 223 ? -10.290 -13.224 21.897 1.00 88.12 223 VAL A N 1
ATOM 1760 C CA . VAL A 1 223 ? -10.119 -13.057 23.343 1.00 88.12 223 VAL A CA 1
ATOM 1761 C C . VAL A 1 223 ? -10.376 -11.599 23.682 1.00 88.12 223 VAL A C 1
ATOM 1763 O O . VAL A 1 223 ? -9.674 -10.723 23.182 1.00 88.12 223 VAL A O 1
ATOM 1766 N N . ASP A 1 224 ? -11.385 -11.349 24.510 1.00 81.94 224 ASP A N 1
ATOM 1767 C CA . ASP A 1 224 ? -11.745 -9.994 24.917 1.00 81.94 224 ASP A CA 1
ATOM 1768 C C . ASP A 1 224 ? -10.572 -9.291 25.624 1.00 81.94 224 ASP A C 1
ATOM 1770 O O . ASP A 1 224 ? -9.847 -9.906 26.411 1.00 81.94 224 ASP A O 1
ATOM 1774 N N . GLY A 1 225 ? -10.348 -8.019 25.288 1.00 77.38 225 GLY A N 1
ATOM 1775 C CA . GLY A 1 225 ? -9.230 -7.213 25.790 1.00 77.38 225 GLY A CA 1
ATOM 1776 C C . GLY A 1 225 ? -7.832 -7.606 25.289 1.00 77.38 225 GLY A C 1
ATOM 1777 O O . GLY A 1 225 ? -6.839 -7.054 25.764 1.00 77.38 225 GLY A O 1
ATOM 1778 N N . ALA A 1 226 ? -7.699 -8.544 24.343 1.00 87.06 226 ALA A N 1
ATOM 1779 C CA . ALA A 1 226 ? -6.389 -8.905 23.804 1.00 87.06 226 ALA A CA 1
ATOM 1780 C C . ALA A 1 226 ? -5.703 -7.698 23.142 1.00 87.06 226 ALA A C 1
ATOM 1782 O O . ALA A 1 226 ? -6.250 -7.091 22.222 1.00 87.06 226 ALA A O 1
ATOM 1783 N N . PHE A 1 227 ? -4.481 -7.387 23.592 1.00 89.19 227 PHE A N 1
ATOM 1784 C CA . PHE A 1 227 ? -3.677 -6.255 23.102 1.00 89.19 227 PHE A CA 1
ATOM 1785 C C . PHE A 1 227 ? -4.392 -4.894 23.199 1.00 89.19 227 PHE A C 1
ATOM 1787 O O . PHE A 1 227 ? -4.133 -4.008 22.383 1.00 89.19 227 PHE A O 1
ATOM 1794 N N . ASP A 1 228 ? -5.310 -4.757 24.165 1.00 92.94 228 ASP A N 1
ATOM 1795 C CA . ASP A 1 228 ? -6.157 -3.576 24.381 1.00 92.94 228 ASP A CA 1
ATOM 1796 C C . ASP A 1 228 ? -7.095 -3.250 23.201 1.00 92.94 228 ASP A C 1
ATOM 1798 O O . ASP A 1 228 ? -7.622 -2.141 23.084 1.00 92.94 228 ASP A O 1
ATOM 1802 N N . ILE A 1 229 ? -7.326 -4.224 22.313 1.00 94.06 229 ILE A N 1
ATOM 1803 C CA . ILE A 1 229 ? -8.210 -4.083 21.156 1.00 94.06 229 ILE A CA 1
ATOM 1804 C C . ILE A 1 229 ? -9.651 -4.372 21.579 1.00 94.06 229 ILE A C 1
ATOM 1806 O O . ILE A 1 229 ? -9.957 -5.429 22.137 1.00 94.06 229 ILE A O 1
ATOM 1810 N N . GLN A 1 230 ? -10.564 -3.456 21.257 1.00 93.81 230 GLN A N 1
ATOM 1811 C CA . GLN A 1 230 ? -11.980 -3.620 21.565 1.00 93.81 230 GLN A CA 1
ATOM 1812 C C . GLN A 1 230 ? -12.623 -4.622 20.596 1.00 93.81 230 GLN A C 1
ATOM 1814 O O . GLN A 1 230 ? -12.891 -4.312 19.433 1.00 93.81 230 GLN A O 1
ATOM 1819 N N . GLN A 1 231 ? -12.922 -5.829 21.084 1.00 93.31 231 GLN A N 1
ATOM 1820 C CA . GLN A 1 231 ? -13.518 -6.902 20.280 1.00 93.31 231 GLN A CA 1
ATOM 1821 C C . GLN A 1 231 ? -14.828 -6.475 19.595 1.00 93.31 231 GLN A C 1
ATOM 1823 O O . GLN A 1 231 ? -15.052 -6.813 18.431 1.00 93.31 231 GLN A O 1
ATOM 1828 N N . GLY A 1 232 ? -15.687 -5.740 20.313 1.00 91.88 232 GLY A N 1
ATOM 1829 C CA . GLY A 1 232 ? -16.960 -5.240 19.786 1.00 91.88 232 GLY A CA 1
ATOM 1830 C C . GLY A 1 232 ? -16.768 -4.306 18.595 1.00 91.88 232 GLY A C 1
ATOM 1831 O O . GLY A 1 232 ? -17.384 -4.512 17.558 1.00 91.88 232 GLY A O 1
ATOM 1832 N N . VAL A 1 233 ? -15.827 -3.366 18.691 1.00 94.50 233 VAL A N 1
ATOM 1833 C CA . VAL A 1 233 ? -15.523 -2.407 17.619 1.00 94.50 233 VAL A CA 1
ATOM 1834 C C . VAL A 1 233 ? -15.018 -3.118 16.361 1.00 94.50 233 VAL A C 1
ATOM 1836 O O . VAL A 1 233 ? -15.503 -2.857 15.260 1.00 94.50 233 VAL A O 1
ATOM 1839 N N . VAL A 1 234 ? -14.095 -4.079 16.503 1.00 94.06 234 VAL A N 1
ATOM 1840 C CA . VAL A 1 234 ? -13.581 -4.845 15.353 1.00 94.06 234 VAL A CA 1
ATOM 1841 C C . VAL A 1 234 ? -14.693 -5.626 14.652 1.00 94.06 234 VAL A C 1
ATOM 1843 O O . VAL A 1 234 ? -14.718 -5.695 13.423 1.00 94.06 234 VAL A O 1
ATOM 1846 N N . ARG A 1 235 ? -15.601 -6.234 15.422 1.00 91.69 235 ARG A N 1
ATOM 1847 C CA . ARG A 1 235 ? -16.690 -7.067 14.897 1.00 91.69 235 ARG A CA 1
ATOM 1848 C C . ARG A 1 235 ? -17.815 -6.237 14.281 1.00 91.69 235 ARG A C 1
ATOM 1850 O O . ARG A 1 235 ? -18.281 -6.577 13.197 1.00 91.69 235 ARG A O 1
ATOM 1857 N N . ASP A 1 236 ? -18.250 -5.195 14.980 1.00 92.62 236 ASP A N 1
ATOM 1858 C CA . ASP A 1 236 ? -19.508 -4.501 14.704 1.00 92.62 236 ASP A CA 1
ATOM 1859 C C . ASP A 1 236 ? -19.305 -3.242 13.847 1.00 92.62 236 ASP A C 1
ATOM 1861 O O . ASP A 1 236 ? -20.202 -2.866 13.094 1.00 92.62 236 ASP A O 1
ATOM 1865 N N . GLU A 1 237 ? -18.123 -2.614 13.903 1.00 95.31 237 GLU A N 1
ATOM 1866 C CA . GLU A 1 237 ? -17.854 -1.349 13.208 1.00 95.31 237 GLU A CA 1
ATOM 1867 C C . GLU A 1 237 ? -16.798 -1.491 12.108 1.00 95.31 237 GLU A C 1
ATOM 1869 O O . GLU A 1 237 ? -17.070 -1.150 10.954 1.00 95.31 237 GLU A O 1
ATOM 1874 N N . VAL A 1 238 ? -15.611 -2.031 12.419 1.00 95.06 238 VAL A N 1
ATOM 1875 C CA . VAL A 1 238 ? -14.476 -2.072 11.474 1.00 95.06 238 VAL A CA 1
ATOM 1876 C C . VAL A 1 238 ? -14.817 -2.857 10.207 1.00 95.06 238 VAL A C 1
ATOM 1878 O O . VAL A 1 238 ? -14.496 -2.399 9.113 1.00 95.06 238 VAL A O 1
ATOM 1881 N N . GLN A 1 239 ? -15.514 -3.995 10.314 1.00 91.25 239 GLN A N 1
ATOM 1882 C CA . GLN A 1 239 ? -15.904 -4.797 9.141 1.00 91.25 239 GLN A CA 1
ATOM 1883 C C . GLN A 1 239 ? -16.707 -3.974 8.122 1.00 91.25 239 GLN A C 1
ATOM 1885 O O . GLN A 1 239 ? -16.392 -3.959 6.932 1.00 91.25 239 GLN A O 1
ATOM 1890 N N . GLY A 1 240 ? -17.735 -3.262 8.599 1.00 94.69 240 GLY A N 1
ATOM 1891 C CA . GLY A 1 240 ? -18.571 -2.408 7.757 1.00 94.69 240 GLY A CA 1
ATOM 1892 C C . GLY A 1 240 ? -17.832 -1.157 7.290 1.00 94.69 240 GLY A C 1
ATOM 1893 O O . GLY A 1 240 ? -17.996 -0.725 6.151 1.00 94.69 240 GLY A O 1
ATOM 1894 N N . ALA A 1 241 ? -16.979 -0.588 8.142 1.00 96.38 241 ALA A N 1
ATOM 1895 C CA . ALA A 1 241 ? -16.177 0.578 7.808 1.00 96.38 241 ALA A 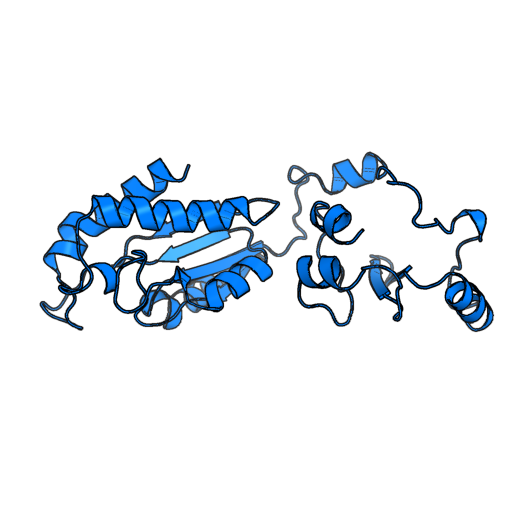CA 1
ATOM 1896 C C . ALA A 1 241 ? -15.207 0.288 6.652 1.00 96.38 241 ALA A C 1
ATOM 1898 O O . ALA A 1 241 ? -15.176 1.058 5.701 1.00 96.38 241 ALA A O 1
ATOM 1899 N N . VAL A 1 242 ? -14.514 -0.854 6.653 1.00 96.62 242 VAL A N 1
ATOM 1900 C CA . VAL A 1 242 ? -13.614 -1.251 5.553 1.00 96.62 242 VAL A CA 1
ATOM 1901 C C . VAL A 1 242 ? -14.355 -1.363 4.214 1.00 96.62 242 VAL A C 1
ATOM 1903 O O . VAL A 1 242 ? -13.844 -0.908 3.190 1.00 96.62 242 VAL A O 1
ATOM 1906 N N . ALA A 1 243 ? -15.578 -1.902 4.206 1.00 94.19 243 ALA A N 1
ATOM 1907 C CA . ALA A 1 243 ? -16.399 -1.947 2.994 1.00 94.19 243 ALA A CA 1
ATOM 1908 C C . ALA A 1 243 ? -16.762 -0.535 2.495 1.00 94.19 243 ALA A C 1
ATOM 1910 O O . ALA A 1 243 ? -16.582 -0.230 1.317 1.00 94.19 243 ALA A O 1
ATOM 1911 N N . ARG A 1 244 ? -17.178 0.361 3.403 1.00 96.75 244 ARG A N 1
ATOM 1912 C CA . ARG A 1 244 ? -17.455 1.773 3.075 1.00 96.75 244 ARG A CA 1
ATOM 1913 C C . ARG A 1 244 ? -16.212 2.515 2.577 1.00 96.75 244 ARG A C 1
ATOM 1915 O O . ARG A 1 244 ? -16.324 3.379 1.711 1.00 96.75 244 ARG A O 1
ATOM 1922 N N . THR A 1 245 ? -15.028 2.183 3.092 1.00 96.62 245 THR A N 1
ATOM 1923 C CA . THR A 1 245 ? -13.758 2.728 2.601 1.00 96.62 245 THR A CA 1
ATOM 1924 C C . THR A 1 245 ? -13.540 2.378 1.132 1.00 96.62 245 THR A C 1
ATOM 1926 O O . THR A 1 245 ? -13.176 3.257 0.353 1.00 96.62 245 THR A O 1
ATOM 1929 N N . ALA A 1 246 ? -13.798 1.127 0.737 1.00 92.19 246 ALA A N 1
ATOM 1930 C CA . ALA A 1 246 ? -13.642 0.693 -0.650 1.00 92.19 246 ALA A CA 1
ATOM 1931 C C . ALA A 1 246 ? -14.587 1.451 -1.599 1.00 92.19 246 ALA A C 1
ATOM 1933 O O . ALA A 1 246 ? -14.161 1.877 -2.666 1.00 92.19 246 ALA A O 1
ATOM 1934 N N . GLU A 1 247 ? -15.840 1.679 -1.190 1.00 91.69 247 GLU A N 1
ATOM 1935 C CA . GLU A 1 247 ? -16.811 2.467 -1.965 1.00 91.69 247 GLU A CA 1
ATOM 1936 C C . GLU A 1 247 ? -16.408 3.940 -2.096 1.00 91.69 247 GLU A C 1
ATOM 1938 O O . GLU A 1 247 ? -16.657 4.561 -3.125 1.00 91.69 247 GLU A O 1
ATOM 1943 N N . ARG A 1 248 ? -15.787 4.511 -1.058 1.00 91.25 248 ARG A N 1
ATOM 1944 C CA . ARG A 1 248 ? -15.385 5.923 -1.045 1.00 91.25 248 ARG A CA 1
ATOM 1945 C C . ARG A 1 248 ? -14.093 6.202 -1.816 1.00 91.25 248 ARG A C 1
ATOM 1947 O O . ARG A 1 248 ? -13.903 7.332 -2.255 1.00 91.25 248 ARG A O 1
ATOM 1954 N N . ALA A 1 249 ? -13.202 5.218 -1.924 1.00 84.56 249 ALA A N 1
ATOM 1955 C CA . ALA A 1 249 ? -11.910 5.353 -2.600 1.00 84.56 249 ALA A CA 1
ATOM 1956 C C . ALA A 1 249 ? -11.944 4.989 -4.100 1.00 84.56 249 ALA A C 1
ATOM 1958 O O . ALA A 1 249 ? -10.931 5.177 -4.777 1.00 84.56 249 ALA A O 1
ATOM 1959 N N . ALA A 1 250 ? -13.065 4.445 -4.591 1.00 75.56 250 ALA A N 1
ATOM 1960 C CA . ALA A 1 250 ? -13.296 4.090 -5.995 1.00 75.56 250 ALA A CA 1
ATOM 1961 C C . ALA A 1 250 ? -13.657 5.314 -6.853 1.00 75.56 250 ALA A C 1
ATOM 1963 O O . ALA A 1 250 ? -13.169 5.370 -8.007 1.00 75.56 250 ALA A O 1
#